Protein 5D9X (pdb70)

GO terms:
  GO:0045174 glutathione dehydrogenase (ascorbate) activity (F, IDA)
  GO:0033355 ascorbate glutathione cycle (P, IDA)
  GO:0098869 cellular oxidant detoxification (P, IDA)

Nearest PDB structures (foldseek):
  5d9x-assembly1_A  TM=1.005E+00  e=7.441E-36  Oryza sativa Japonica Group
  5d9v-assembly1_A  TM=1.004E+00  e=1.086E-34  Oryza sativa Japonica Group
  5evo-assembly1_A  TM=9.950E-01  e=2.474E-31  Cenchrus americanus
  5lol-assembly1_A  TM=9.392E-01  e=1.844E-24  Arabidopsis thaliana
  1k0n-assembly2_B  TM=9.463E-01  e=1.660E-15  Homo sapiens

CATH classification: 3.40.30.10 (+1 more: 1.20.1050.10)

B-factor: mean 29.43, std 12.81, range [10.84, 83.0]

Organism: Oryza sativa subsp. japonica (NCBI:txid39947)

Radius of gyration: 17.31 Å; Cα contacts (8 Å, |Δi|>4): 306; chains: 1; bounding box: 41×32×45 Å

Foldseek 3Di:
DKEKEAEAQAPGQVHAAQDLLQLLLLLLCVVLVPDYHYHYAHLVDGDVVVCVQVVVSDPTWIDPPPPHTHHDSVVSSVVVCVVRVPPPQDDDPVLLCQLVCLLVLLLCVLQDPPPPPCSVVVNLVSLVSNLVQCVVADLENNHDDHHSSLSSVLSSVVLSALSCCVRPVDHNDVVSPSVVVNNVVSCPDPSNVVNHHDSVSSNVVCVVVND

Structure (mmCIF, N/CA/C/O backbone):
data_5D9X
#
_entry.id   5D9X
#
_cell.length_a   46.890
_cell.length_b   47.600
_cell.length_c   51.790
_cell.angle_alpha   90.00
_cell.angle_beta   107.00
_cell.angle_gamma   90.00
#
_symmetry.space_group_name_H-M   'P 1 21 1'
#
l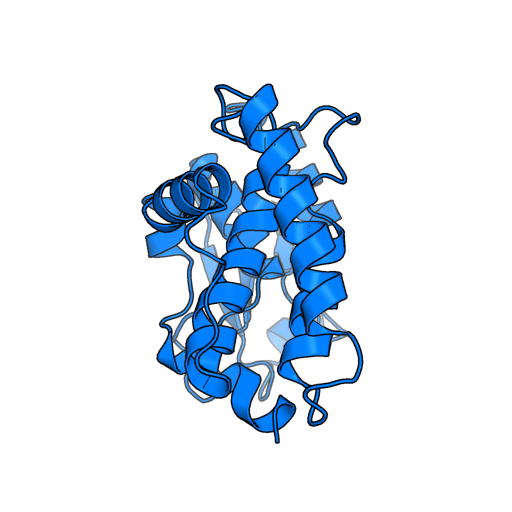oop_
_entity.id
_entity.type
_entity.pdbx_description
1 polymer 'Dehydroascorbate reductase'
2 non-polymer GLUTATHIONE
3 non-polymer 'CALCIUM ION'
4 water water
#
loop_
_atom_site.group_PDB
_atom_site.id
_atom_site.type_symbol
_atom_site.label_atom_id
_atom_site.label_alt_id
_atom_site.label_comp_id
_atom_site.label_asym_id
_atom_site.label_entity_id
_atom_site.label_seq_id
_atom_site.pdbx_PDB_ins_code
_atom_site.Cartn_x
_atom_site.Cartn_y
_atom_site.Cartn_z
_atom_site.occupancy
_atom_site.B_iso_or_equiv
_atom_site.auth_seq_id
_atom_site.auth_comp_id
_atom_site.auth_asym_id
_atom_site.auth_atom_id
_atom_site.pdbx_PDB_model_num
ATOM 1 N N . GLY A 1 19 ? 23.258 -0.970 -12.163 1.00 44.76 2 GLY A N 1
ATOM 2 C CA . GLY A 1 19 ? 22.111 -0.218 -11.671 1.00 47.73 2 GLY A CA 1
ATOM 3 C C . GLY A 1 19 ? 21.394 -0.901 -10.520 1.00 41.38 2 GLY A C 1
ATOM 4 O O . GLY A 1 19 ? 20.963 -2.053 -10.637 1.00 44.24 2 GLY A O 1
ATOM 5 N N . VAL A 1 20 ? 21.259 -0.188 -9.405 1.00 32.64 3 VAL A N 1
ATOM 6 C CA . VAL A 1 20 ? 20.678 -0.748 -8.188 1.00 28.44 3 VAL A CA 1
ATOM 7 C C . VAL A 1 20 ? 19.159 -0.771 -8.282 1.00 21.27 3 VAL A C 1
ATOM 8 O O . VAL A 1 20 ? 18.540 0.194 -8.708 1.00 22.24 3 VAL A O 1
ATOM 12 N N . GLU A 1 21 ? 18.556 -1.894 -7.894 1.00 21.49 4 GLU A N 1
ATOM 13 C CA . GLU A 1 21 ? 17.118 -2.077 -8.035 1.00 21.53 4 GLU A CA 1
ATOM 14 C C . GLU A 1 21 ? 16.602 -2.764 -6.790 1.00 22.68 4 GLU A C 1
ATOM 15 O O . GLU A 1 21 ? 17.290 -3.616 -6.243 1.00 21.83 4 GLU A O 1
ATOM 21 N N . VAL A 1 22 ? 15.397 -2.419 -6.362 1.00 18.51 5 VAL A N 1
ATOM 22 C CA . VAL A 1 22 ? 14.795 -3.105 -5.224 1.00 15.96 5 VAL A CA 1
ATOM 23 C C . VAL A 1 22 ? 13.327 -3.371 -5.540 1.00 17.50 5 VAL A C 1
ATOM 24 O O . VAL A 1 22 ? 12.617 -2.497 -6.056 1.00 20.60 5 VAL A O 1
ATOM 28 N N . CYS A 1 23 ? 12.885 -4.592 -5.257 1.00 14.57 6 CYS A N 1
ATOM 29 C CA . CYS A 1 23 ? 11.472 -4.916 -5.302 1.00 13.28 6 CYS A CA 1
ATOM 30 C C . CYS A 1 23 ? 10.879 -4.810 -3.906 1.00 15.69 6 CYS A C 1
ATOM 31 O O . CYS A 1 23 ? 11.442 -5.378 -2.958 1.00 15.57 6 CYS A O 1
ATOM 34 N N . VAL A 1 24 ? 9.732 -4.131 -3.798 1.00 12.88 7 VAL A N 1
ATOM 35 C CA . VAL A 1 24 ? 9.075 -3.951 -2.484 1.00 13.26 7 VAL A CA 1
ATOM 36 C C . VAL A 1 24 ? 7.579 -4.134 -2.627 1.00 13.66 7 VAL A C 1
ATOM 37 O O . VAL A 1 24 ? 7.037 -4.011 -3.726 1.00 14.83 7 VAL A O 1
ATOM 41 N N . LYS A 1 25 ? 6.900 -4.432 -1.523 1.00 14.29 8 LYS A N 1
ATOM 42 C CA . LYS A 1 25 ? 5.460 -4.659 -1.544 1.00 15.14 8 LYS A CA 1
ATOM 43 C C . LYS A 1 25 ? 4.687 -3.376 -1.829 1.00 14.66 8 LYS A C 1
ATOM 44 O O . LYS A 1 25 ? 4.993 -2.319 -1.253 1.00 16.19 8 LYS A O 1
ATOM 50 N N . ALA A 1 26 ? 3.682 -3.480 -2.703 1.00 12.51 9 ALA A N 1
ATOM 51 C CA . ALA A 1 26 ? 2.748 -2.375 -2.940 1.00 14.63 9 ALA A CA 1
ATOM 52 C C . ALA A 1 26 ? 1.642 -2.339 -1.875 1.00 15.01 9 ALA A C 1
ATOM 53 O O . ALA A 1 26 ? 1.371 -3.327 -1.194 1.00 15.75 9 ALA A O 1
ATOM 55 N N . ALA A 1 27 ? 0.975 -1.192 -1.755 1.00 14.35 10 ALA A N 1
ATOM 56 C CA . ALA A 1 27 ? -0.159 -1.065 -0.850 1.00 15.65 10 ALA A CA 1
ATOM 57 C C . ALA A 1 27 ? -1.261 -2.072 -1.215 1.00 20.56 10 ALA A C 1
ATOM 58 O O . ALA A 1 27 ? -1.501 -2.316 -2.391 1.00 16.50 10 ALA A O 1
ATOM 60 N N . VAL A 1 28 ? -1.903 -2.668 -0.214 1.00 17.42 11 VAL A N 1
ATOM 61 C CA . VAL A 1 28 ? -2.972 -3.635 -0.499 1.00 19.40 11 VAL A CA 1
ATOM 62 C C . VAL A 1 28 ? -4.049 -2.987 -1.382 1.00 22.42 11 VAL A C 1
ATOM 63 O O . VAL A 1 28 ? -4.534 -1.897 -1.092 1.00 23.77 11 VAL A O 1
ATOM 67 N N . GLY A 1 29 ? -4.390 -3.636 -2.493 1.00 21.42 12 GLY A N 1
ATOM 68 C CA . GLY A 1 29 ? -5.423 -3.093 -3.367 1.00 20.55 12 GLY A CA 1
ATOM 69 C C . GLY A 1 29 ? -4.993 -1.972 -4.305 1.00 23.43 12 GLY A C 1
ATOM 70 O O . GLY A 1 29 ? -5.807 -1.498 -5.104 1.00 23.49 12 GLY A O 1
ATOM 71 N N . HIS A 1 30 ? -3.725 -1.541 -4.211 1.00 20.50 13 HIS A N 1
ATOM 72 C CA . HIS A 1 30 ? -3.231 -0.402 -4.989 1.00 18.32 13 HIS A CA 1
ATOM 73 C C . HIS A 1 30 ? -1.821 -0.681 -5.506 1.00 18.33 13 HIS A C 1
ATOM 74 O O . HIS A 1 30 ? -0.823 -0.300 -4.902 1.00 21.30 13 HIS A O 1
ATOM 81 N N . PRO A 1 31 ? -1.746 -1.377 -6.639 1.00 20.52 14 PRO A N 1
ATOM 82 C CA . PRO A 1 31 ? -0.502 -1.966 -7.128 1.00 18.69 14 PRO A CA 1
ATOM 83 C C . PRO A 1 31 ? 0.545 -0.952 -7.508 1.00 17.83 14 PRO A C 1
ATOM 84 O O . PRO A 1 31 ? 1.713 -1.319 -7.563 1.00 23.93 14 PRO A O 1
ATOM 88 N N . ASP A 1 32 ? 0.166 0.291 -7.775 1.00 20.20 15 ASP A N 1
ATOM 89 C CA . ASP A 1 32 ? 1.194 1.262 -8.155 1.00 22.62 15 ASP A CA 1
ATOM 90 C C . ASP A 1 32 ? 1.481 2.268 -7.053 1.00 20.68 15 ASP A C 1
ATOM 91 O O . ASP A 1 32 ? 2.061 3.324 -7.296 1.00 23.18 15 ASP A O 1
ATOM 96 N N . THR A 1 33 ? 1.125 1.892 -5.830 1.00 18.64 16 THR A N 1
ATOM 97 C CA . THR A 1 33 ? 1.337 2.725 -4.652 1.00 16.82 16 THR A CA 1
ATOM 98 C C . THR A 1 33 ? 2.232 2.001 -3.636 1.00 19.63 16 THR A C 1
ATOM 99 O O . THR A 1 33 ? 2.113 0.796 -3.449 1.00 16.02 16 THR A O 1
ATOM 103 N N . LEU A 1 34 ? 3.136 2.729 -2.990 1.00 18.85 17 LEU A N 1
ATOM 104 C CA . LEU A 1 34 ? 4.055 2.109 -2.045 1.00 14.89 17 LEU A CA 1
ATOM 105 C C . LEU A 1 34 ? 3.329 1.458 -0.881 1.00 15.03 17 LEU A C 1
ATOM 106 O O . LEU A 1 34 ? 2.367 2.008 -0.346 1.00 18.15 17 LEU A O 1
ATOM 111 N N . GLY A 1 35 ? 3.784 0.262 -0.498 1.00 14.30 18 GLY A N 1
ATOM 112 C CA . GLY A 1 35 ? 3.182 -0.466 0.596 1.00 14.13 18 GLY A CA 1
ATOM 113 C C . GLY A 1 35 ? 3.856 -0.175 1.923 1.00 17.62 18 GLY A C 1
ATOM 114 O O . GLY A 1 35 ? 4.616 0.795 2.035 1.00 16.32 18 GLY A O 1
ATOM 115 N N . ASP A 1 36 ? 3.586 -1.023 2.911 1.00 17.13 19 ASP A N 1
ATOM 116 C CA . ASP A 1 36 ? 3.949 -0.682 4.291 1.00 17.83 19 ASP A CA 1
ATOM 117 C C . ASP A 1 36 ? 4.913 -1.651 4.991 1.00 16.93 19 ASP A C 1
ATOM 118 O O . ASP A 1 36 ? 4.990 -1.647 6.233 1.00 18.50 19 ASP A O 1
ATOM 123 N N . SER A 1 37 ? 5.658 -2.472 4.246 1.00 16.19 20 SER A N 1
ATOM 124 C CA . SER A 1 37 ? 6.590 -3.377 4.934 1.00 14.49 20 SER A CA 1
ATOM 125 C C . SER A 1 37 ? 7.696 -2.598 5.648 1.00 15.24 20 SER A C 1
ATOM 126 O O . SER A 1 37 ? 8.390 -1.810 5.029 1.00 15.48 20 SER A O 1
ATOM 129 N N . PRO A 1 38 ? 7.866 -2.813 6.960 1.00 14.48 21 PRO A N 1
ATOM 130 C CA . PRO A 1 38 ? 8.934 -2.075 7.635 1.00 16.36 21 PRO A CA 1
ATOM 131 C C . PRO A 1 38 ? 10.323 -2.565 7.206 1.00 14.14 21 PRO A C 1
ATOM 132 O O . PRO A 1 38 ? 11.327 -1.862 7.359 1.00 14.56 21 PRO A O 1
ATOM 136 N N . PHE A 1 39 ? 10.368 -3.784 6.678 1.00 18.08 22 PHE A N 1
ATOM 137 C CA . PHE A 1 39 ? 11.639 -4.388 6.275 1.00 15.71 22 PHE A CA 1
ATOM 138 C C . PHE A 1 39 ? 12.095 -3.780 4.942 1.00 16.73 22 PHE A C 1
ATOM 139 O O . PHE A 1 39 ? 13.259 -3.342 4.743 1.00 19.21 22 PHE A O 1
ATOM 147 N N . SER A 1 40 ? 11.144 -3.715 4.028 1.00 14.05 23 SER A N 1
ATOM 148 C CA . SER A 1 40 ? 11.409 -2.973 2.799 1.00 16.08 23 SER A CA 1
ATOM 149 C C . SER A 1 40 ? 11.704 -1.520 3.102 1.00 15.72 23 SER A C 1
ATOM 150 O O . SER A 1 40 ? 12.590 -0.944 2.478 1.00 13.90 23 SER A O 1
ATOM 153 N N . GLN A 1 41 ? 10.946 -0.908 4.020 1.00 13.45 24 GLN A N 1
ATOM 154 C CA . GLN A 1 41 ? 11.208 0.513 4.264 1.00 12.13 24 GLN A CA 1
ATOM 155 C C . GLN A 1 41 ? 12.623 0.687 4.809 1.00 16.34 24 GLN A C 1
ATOM 156 O O . GLN A 1 41 ? 13.281 1.668 4.481 1.00 15.23 24 GLN A O 1
ATOM 162 N N . ARG A 1 42 ? 13.090 -0.242 5.643 1.00 15.38 25 ARG A N 1
ATOM 163 C CA . ARG A 1 42 ? 14.482 -0.188 6.136 1.00 13.32 25 ARG A CA 1
ATOM 164 C C . ARG A 1 42 ? 15.492 -0.122 4.976 1.00 17.45 25 ARG A C 1
ATOM 165 O O . ARG A 1 42 ? 16.441 0.707 4.980 1.00 14.75 25 ARG A O 1
ATOM 173 N N . VAL A 1 43 ? 15.287 -0.995 3.991 1.00 14.13 26 VAL A N 1
ATOM 174 C CA . VAL A 1 43 ? 16.150 -0.969 2.795 1.00 13.38 26 VAL A CA 1
ATOM 175 C C . VAL A 1 43 ? 16.055 0.379 2.055 1.00 15.54 26 VAL A C 1
ATOM 176 O O . VAL A 1 43 ? 17.073 0.976 1.715 1.00 16.36 26 VAL A O 1
ATOM 180 N N . LEU A 1 44 ? 14.828 0.859 1.804 1.00 14.54 27 LEU A N 1
ATOM 181 C CA . LEU A 1 44 ? 14.657 2.118 1.060 1.00 13.67 27 LEU A CA 1
ATOM 182 C C . LEU A 1 44 ? 15.280 3.296 1.798 1.00 15.91 27 LEU A C 1
ATOM 183 O O . LEU A 1 44 ? 15.911 4.174 1.200 1.00 15.08 27 LEU A O 1
ATOM 188 N N . LEU A 1 45 ? 15.100 3.324 3.121 1.00 12.39 28 LEU A N 1
ATOM 189 C CA . LEU A 1 45 ? 15.713 4.366 3.934 1.00 13.51 28 LEU A CA 1
ATOM 190 C C . LEU A 1 45 ? 17.216 4.336 3.837 1.00 16.51 28 LEU A C 1
ATOM 191 O O . LEU A 1 45 ? 17.871 5.388 3.787 1.00 18.05 28 LEU A O 1
ATOM 196 N N . THR A 1 46 ? 17.768 3.126 3.819 1.00 15.80 29 THR A N 1
ATOM 197 C CA . THR A 1 46 ? 19.217 2.993 3.730 1.00 17.36 29 THR A CA 1
ATOM 198 C C . THR A 1 46 ? 19.736 3.588 2.424 1.00 16.99 29 THR A C 1
ATOM 199 O O . THR A 1 46 ? 20.722 4.342 2.421 1.00 19.63 29 THR A O 1
ATOM 203 N N . LEU A 1 47 ? 19.078 3.250 1.326 1.00 14.47 30 LEU A N 1
ATOM 204 C CA . LEU A 1 47 ? 19.486 3.804 0.019 1.00 15.28 30 LEU A CA 1
ATOM 205 C C . LEU A 1 47 ? 19.306 5.322 -0.034 1.00 21.19 30 LEU A C 1
ATOM 206 O O . LEU A 1 47 ? 20.197 6.068 -0.489 1.00 19.44 30 LEU A O 1
ATOM 211 N N . GLU A 1 48 ? 18.168 5.797 0.462 1.00 17.75 31 GLU A N 1
ATOM 212 C CA . GLU A 1 48 ? 17.919 7.233 0.485 1.00 19.19 31 GLU A CA 1
ATOM 213 C C . GLU A 1 48 ? 18.959 8.000 1.289 1.00 21.97 31 GLU A C 1
ATOM 214 O O . GLU A 1 48 ? 19.474 9.016 0.825 1.00 19.64 31 GLU A O 1
ATOM 220 N N . GLU A 1 49 ? 19.241 7.543 2.507 1.00 19.97 32 GLU A N 1
ATOM 221 C CA . GLU A 1 49 ? 20.208 8.223 3.370 1.00 21.23 32 GLU A CA 1
ATOM 222 C C . GLU A 1 49 ? 21.612 8.160 2.790 1.00 20.42 32 GLU A C 1
ATOM 223 O O . GLU A 1 49 ? 22.380 9.109 2.935 1.00 25.89 32 GLU A O 1
ATOM 229 N N . LYS A 1 50 ? 21.938 7.055 2.123 1.00 22.31 33 LYS A N 1
ATOM 230 C CA . LYS A 1 50 ? 23.250 6.982 1.475 1.00 25.83 33 LYS A CA 1
ATOM 231 C C . LYS A 1 50 ? 23.293 7.646 0.083 1.00 24.67 33 LYS A C 1
ATOM 232 O O . LYS A 1 50 ? 24.363 7.691 -0.536 1.00 27.00 33 LYS A O 1
ATOM 238 N N . LYS A 1 51 ? 22.157 8.173 -0.394 1.00 22.69 34 LYS A N 1
ATOM 239 C CA . LYS A 1 51 ? 22.102 8.942 -1.657 1.00 18.64 34 LYS A CA 1
ATOM 240 C C . LYS A 1 51 ? 22.428 8.059 -2.851 1.00 24.62 34 LYS A C 1
ATOM 241 O O . LYS A 1 51 ? 22.955 8.529 -3.866 1.00 26.11 34 LYS A O 1
ATOM 247 N N . VAL A 1 52 ? 22.110 6.782 -2.721 1.00 21.00 35 VAL A N 1
ATOM 248 C CA . VAL A 1 52 ? 22.339 5.811 -3.788 1.00 21.69 35 VAL A CA 1
ATOM 249 C C . VAL A 1 52 ? 21.158 5.824 -4.732 1.00 24.36 35 VAL A C 1
ATOM 250 O O . VAL A 1 52 ? 20.022 5.620 -4.301 1.00 23.96 35 VAL A O 1
ATOM 254 N N . PRO A 1 53 ? 21.409 6.108 -6.019 1.00 28.26 36 PRO A N 1
ATOM 255 C CA . PRO A 1 53 ? 20.289 6.064 -6.961 1.00 29.80 36 PRO A CA 1
ATOM 256 C C . PRO A 1 53 ? 19.762 4.645 -7.087 1.00 26.85 36 PRO A C 1
ATOM 257 O O . PRO A 1 53 ? 20.543 3.700 -7.107 1.00 26.72 36 PRO A O 1
ATOM 261 N N . TYR A 1 54 ? 18.451 4.495 -7.172 1.00 22.09 37 TYR A N 1
ATOM 262 C CA . TYR A 1 54 ? 17.900 3.159 -7.316 1.00 20.04 37 TYR A CA 1
ATOM 263 C C . TYR A 1 54 ? 16.587 3.188 -8.046 1.00 21.62 37 TYR A C 1
ATOM 264 O O . TYR A 1 54 ? 15.886 4.203 -8.058 1.00 25.47 37 TYR A O 1
ATOM 273 N N . GLU A 1 55 ? 16.277 2.064 -8.683 1.00 24.98 38 GLU A N 1
ATOM 274 C CA . GLU A 1 55 ? 14.979 1.849 -9.289 1.00 19.88 38 GLU A CA 1
ATOM 275 C C . GLU A 1 55 ? 14.142 0.993 -8.351 1.00 19.92 38 GLU A C 1
ATOM 276 O O . GLU A 1 55 ? 14.616 -0.037 -7.856 1.00 21.67 38 GLU A O 1
ATOM 282 N N . MET A 1 56 ? 12.911 1.427 -8.096 1.00 22.36 39 MET A N 1
ATOM 283 C CA . MET A 1 56 ? 12.012 0.674 -7.235 1.00 23.48 39 MET A CA 1
ATOM 284 C C . MET A 1 56 ? 10.934 0.009 -8.089 1.00 20.97 39 MET A C 1
ATOM 285 O O . MET A 1 56 ? 10.323 0.658 -8.925 1.00 23.27 39 MET A O 1
ATOM 290 N N . LYS A 1 57 ? 10.752 -1.295 -7.896 1.00 15.13 40 LYS A N 1
ATOM 291 C CA . LYS A 1 57 ? 9.691 -2.060 -8.527 1.00 13.87 40 LYS A CA 1
ATOM 292 C C . LYS A 1 57 ? 8.671 -2.427 -7.470 1.00 20.51 40 LYS A C 1
ATOM 293 O O . LYS A 1 57 ? 9.016 -3.090 -6.498 1.00 16.96 40 LYS A O 1
ATOM 299 N N . LEU A 1 58 ? 7.429 -2.003 -7.659 1.00 17.55 41 LEU A N 1
ATOM 300 C CA . LEU A 1 58 ? 6.366 -2.357 -6.727 1.00 15.11 41 LEU A CA 1
ATOM 301 C C . LEU A 1 58 ? 5.731 -3.676 -7.116 1.00 15.92 41 LEU A C 1
ATOM 302 O O . LEU A 1 58 ? 5.379 -3.892 -8.270 1.00 19.90 41 LEU A O 1
ATOM 307 N N . ILE A 1 59 ? 5.570 -4.549 -6.132 1.00 12.40 42 ILE A N 1
ATOM 308 C CA . ILE A 1 59 ? 5.033 -5.883 -6.347 1.00 13.70 42 ILE A CA 1
ATOM 309 C C . ILE A 1 59 ? 3.696 -5.992 -5.629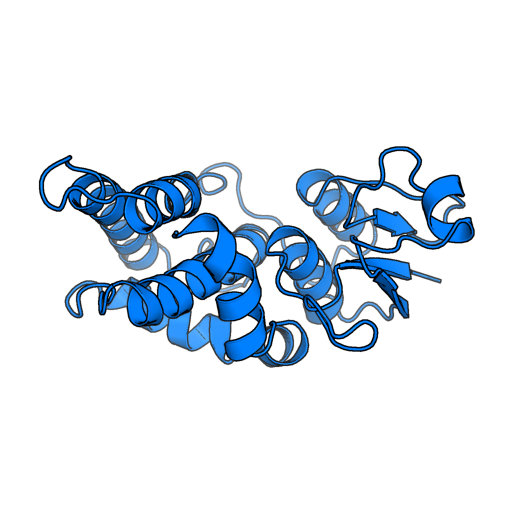 1.00 16.30 42 ILE A C 1
ATOM 310 O O . ILE A 1 59 ? 3.633 -5.757 -4.424 1.00 16.00 42 ILE A O 1
ATOM 315 N N . ASP A 1 60 ? 2.627 -6.331 -6.358 1.00 15.37 43 ASP A N 1
ATOM 316 C CA . ASP A 1 60 ? 1.370 -6.687 -5.732 1.00 17.33 43 ASP A CA 1
ATOM 317 C C . ASP A 1 60 ? 1.545 -8.098 -5.165 1.00 17.94 43 ASP A C 1
ATOM 318 O O . ASP A 1 60 ? 1.559 -9.057 -5.925 1.00 18.04 43 ASP A O 1
ATOM 323 N N . VAL A 1 61 ? 1.693 -8.228 -3.845 1.00 17.02 44 VAL A N 1
ATOM 324 C CA . VAL A 1 61 ? 2.018 -9.539 -3.316 1.00 18.90 44 VAL A CA 1
ATOM 325 C C . VAL A 1 61 ? 0.824 -10.478 -3.337 1.00 17.72 44 VAL A C 1
ATOM 326 O O . VAL A 1 61 ? 0.968 -11.666 -3.047 1.00 19.00 44 VAL A O 1
ATOM 330 N N . GLN A 1 62 ? -0.353 -9.970 -3.719 1.00 16.80 45 GLN A N 1
ATOM 331 C CA . GLN A 1 62 ? -1.485 -10.850 -3.977 1.00 18.40 45 GLN A CA 1
ATOM 332 C C . GLN A 1 62 ? -1.666 -11.177 -5.460 1.00 19.61 45 GLN A C 1
ATOM 333 O O . GLN A 1 62 ? -2.575 -11.898 -5.832 1.00 21.18 45 GLN A O 1
ATOM 339 N N . ASN A 1 63 ? -0.797 -10.627 -6.300 1.00 19.04 46 ASN A N 1
ATOM 340 C CA . ASN A 1 63 ? -0.809 -10.930 -7.726 1.00 20.28 46 ASN A CA 1
ATOM 341 C C . ASN A 1 63 ? 0.602 -10.766 -8.263 1.00 22.58 46 ASN A C 1
ATOM 342 O O . ASN A 1 63 ? 0.895 -9.838 -9.014 1.00 22.05 46 ASN A O 1
ATOM 347 N N . LYS A 1 64 ? 1.500 -11.652 -7.852 1.00 20.69 47 LYS A N 1
ATOM 348 C CA . LYS A 1 64 ? 2.906 -11.456 -8.208 1.00 18.60 47 LYS A CA 1
ATOM 349 C C . LYS A 1 64 ? 3.117 -11.737 -9.685 1.00 19.95 47 LYS A C 1
ATOM 350 O O . LYS A 1 64 ? 2.544 -12.677 -10.222 1.00 22.10 47 LYS A O 1
ATOM 356 N N . PRO A 1 65 ? 3.937 -10.903 -10.344 1.00 19.55 48 PRO A N 1
ATOM 357 C CA . PRO A 1 65 ? 4.190 -11.135 -11.780 1.00 21.81 48 PRO A CA 1
ATOM 358 C C . PRO A 1 65 ? 5.200 -12.262 -12.006 1.00 23.08 48 PRO A C 1
ATOM 359 O O . PRO A 1 65 ? 6.064 -12.460 -11.147 1.00 23.68 48 PRO A O 1
ATOM 363 N N . ASP A 1 66 ? 5.117 -13.004 -13.122 1.00 23.57 49 ASP A N 1
ATOM 364 C CA . ASP A 1 66 ? 6.009 -14.159 -13.230 1.00 24.37 49 ASP A CA 1
ATOM 365 C C . ASP A 1 66 ? 7.476 -13.764 -13.304 1.00 23.71 49 ASP A C 1
ATOM 366 O O . ASP A 1 66 ? 8.343 -14.519 -12.847 1.00 27.69 49 ASP A O 1
ATOM 371 N N . TRP A 1 67 ? 7.766 -12.570 -13.823 1.00 25.15 50 TRP A N 1
ATOM 372 C CA . TRP A 1 67 ? 9.159 -12.158 -13.937 1.00 25.28 50 TRP A CA 1
ATOM 373 C C . TRP A 1 67 ? 9.740 -12.060 -12.545 1.00 22.88 50 TRP A C 1
ATOM 374 O O . TRP A 1 67 ? 10.897 -12.393 -12.323 1.00 25.46 50 TRP A O 1
ATOM 385 N N . PHE A 1 68 ? 8.902 -11.623 -11.611 1.00 20.64 51 PHE A N 1
ATOM 386 C CA . PHE A 1 68 ? 9.316 -11.505 -10.220 1.00 20.95 51 PHE A CA 1
ATOM 387 C C . PHE A 1 68 ? 9.489 -12.870 -9.544 1.00 21.12 51 PHE A C 1
ATOM 388 O O . PHE A 1 68 ? 10.436 -13.078 -8.791 1.00 20.27 51 PHE A O 1
ATOM 396 N N . LEU A 1 69 ? 8.572 -13.796 -9.806 1.00 22.31 52 LEU A N 1
ATOM 397 C CA . LEU A 1 69 ? 8.674 -15.149 -9.256 1.00 20.61 52 LEU A CA 1
ATOM 398 C C . LEU A 1 69 ? 9.929 -15.847 -9.759 1.00 26.93 52 LEU A C 1
ATOM 399 O O . LEU A 1 69 ? 10.487 -16.707 -9.082 1.00 26.76 52 LEU A O 1
ATOM 404 N N . LYS A 1 70 ? 10.379 -15.479 -10.950 1.00 25.70 53 LYS A N 1
ATOM 405 C CA . LYS A 1 70 ? 11.581 -16.114 -11.467 1.00 25.55 53 LYS A CA 1
ATOM 406 C C . LYS A 1 70 ? 12.835 -15.701 -10.690 1.00 25.79 53 LYS A C 1
ATOM 407 O O . LYS A 1 70 ? 13.734 -16.520 -10.488 1.00 29.33 53 LYS A O 1
ATOM 413 N N . ILE A 1 71 ? 12.900 -14.452 -10.234 1.00 23.65 54 ILE A N 1
ATOM 414 C CA . ILE A 1 71 ? 14.080 -14.000 -9.504 1.00 25.11 54 ILE A CA 1
ATOM 415 C C . ILE A 1 71 ? 13.891 -14.099 -7.989 1.00 22.65 54 ILE A C 1
ATOM 416 O O . ILE A 1 71 ? 14.859 -13.996 -7.224 1.00 25.52 54 ILE A O 1
ATOM 421 N N . SER A 1 72 ? 12.643 -14.307 -7.562 1.00 21.72 55 SER A N 1
ATOM 422 C CA . SER A 1 72 ? 12.325 -14.470 -6.153 1.00 19.68 55 SER A CA 1
ATOM 423 C C . SER A 1 72 ? 11.336 -15.619 -5.983 1.00 20.25 55 SER A C 1
ATOM 424 O O . SER A 1 72 ? 10.136 -15.379 -5.772 1.00 20.52 55 SER A O 1
ATOM 427 N N . PRO A 1 73 ? 11.824 -16.861 -6.091 1.00 22.04 56 PRO A N 1
ATOM 428 C CA . PRO A 1 73 ? 10.955 -18.036 -6.248 1.00 21.19 56 PRO A CA 1
ATOM 429 C C . PRO A 1 73 ? 10.049 -18.311 -5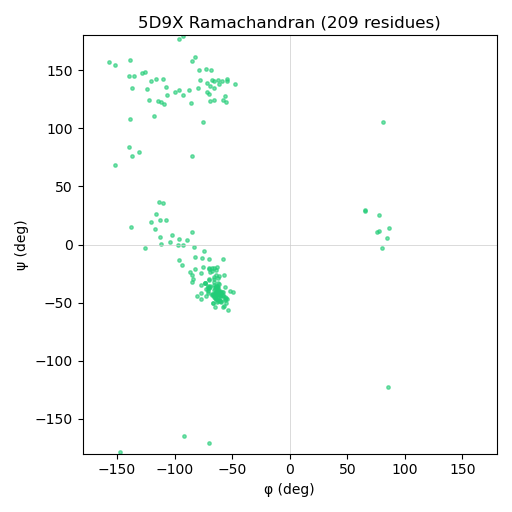.056 1.00 22.54 56 PRO A C 1
ATOM 430 O O . PRO A 1 73 ? 9.061 -19.034 -5.207 1.00 25.50 56 PRO A O 1
ATOM 434 N N . GLU A 1 74 ? 10.404 -17.802 -3.886 1.00 20.33 57 GLU A N 1
ATOM 435 C CA . GLU A 1 74 ? 9.572 -18.005 -2.717 1.00 24.96 57 GLU A CA 1
ATOM 436 C C . GLU A 1 74 ? 8.648 -16.819 -2.507 1.00 19.72 57 GLU A C 1
ATOM 437 O O . GLU A 1 74 ? 7.916 -16.753 -1.510 1.00 20.61 57 GLU A O 1
ATOM 443 N N . GLY A 1 75 ? 8.679 -15.874 -3.436 1.00 19.14 58 GLY A N 1
ATOM 444 C CA . GLY A 1 75 ? 7.819 -14.704 -3.330 1.00 18.57 58 GLY A CA 1
ATOM 445 C C . GLY A 1 75 ? 8.233 -13.644 -2.323 1.00 19.02 58 GLY A C 1
ATOM 446 O O . GLY A 1 75 ? 7.495 -12.698 -2.055 1.00 18.37 58 GLY A O 1
ATOM 447 N N . LYS A 1 76 ? 9.445 -13.786 -1.801 1.00 17.52 59 LYS A N 1
ATOM 448 C CA . LYS A 1 76 ? 9.972 -12.885 -0.794 1.00 17.50 59 LYS A CA 1
ATOM 449 C C . LYS A 1 76 ? 10.194 -11.471 -1.290 1.00 15.34 59 LYS A C 1
ATOM 450 O O . LYS A 1 76 ? 10.735 -11.264 -2.385 1.00 15.49 59 LYS A O 1
ATOM 456 N N . VAL A 1 77 ? 9.769 -10.508 -0.474 1.00 17.08 60 VAL A N 1
ATOM 457 C CA . VAL A 1 77 ? 10.142 -9.111 -0.622 1.00 16.00 60 VAL A CA 1
ATOM 458 C C . VAL A 1 77 ? 10.522 -8.533 0.733 1.00 19.58 60 VAL A C 1
ATOM 459 O O . VAL A 1 77 ? 9.929 -8.895 1.742 1.00 18.84 60 VAL A O 1
ATOM 463 N N . PRO A 1 78 ? 11.491 -7.618 0.772 1.00 18.43 61 PRO A N 1
ATOM 464 C CA . PRO A 1 78 ? 12.247 -6.997 -0.317 1.00 14.15 61 PRO A CA 1
ATOM 465 C C . PRO A 1 78 ? 13.255 -7.935 -0.946 1.00 15.65 61 PRO A C 1
ATOM 466 O O . PRO A 1 78 ? 13.732 -8.848 -0.285 1.00 17.71 61 PRO A O 1
ATOM 470 N N . VAL A 1 79 ? 13.541 -7.727 -2.228 1.00 15.70 62 VAL A N 1
ATOM 471 C CA . VAL A 1 79 ? 14.769 -8.315 -2.777 1.00 15.00 62 VAL A CA 1
ATOM 472 C C . VAL A 1 79 ? 15.539 -7.201 -3.471 1.00 18.42 62 VAL A C 1
ATOM 473 O O . VAL A 1 79 ? 14.959 -6.256 -4.023 1.00 15.82 62 VAL A O 1
ATOM 477 N N . PHE A 1 80 ? 16.862 -7.325 -3.425 1.00 15.79 63 PHE A N 1
ATOM 478 C CA . PHE A 1 80 ? 17.775 -6.244 -3.804 1.00 16.12 63 PHE A CA 1
ATOM 479 C C . PHE A 1 80 ? 18.732 -6.732 -4.886 1.00 18.40 63 PHE A C 1
ATOM 480 O O . PHE A 1 80 ? 19.284 -7.816 -4.782 1.00 19.62 63 PHE A O 1
ATOM 488 N N . ASN A 1 81 ? 18.903 -5.930 -5.926 1.00 19.74 64 ASN A N 1
ATOM 489 C CA . ASN A 1 81 ? 19.875 -6.226 -6.971 1.00 22.26 64 ASN A CA 1
ATOM 490 C C . ASN A 1 81 ? 20.900 -5.111 -6.972 1.00 21.13 64 ASN A C 1
ATOM 491 O O . ASN A 1 81 ? 20.578 -3.981 -7.330 1.00 21.66 64 ASN A O 1
ATOM 496 N N . GLY A 1 82 ? 22.118 -5.432 -6.543 1.00 21.39 65 GLY A N 1
ATOM 497 C CA . GLY A 1 82 ? 23.142 -4.412 -6.393 1.00 27.34 65 GLY A CA 1
ATOM 498 C C . GLY A 1 82 ? 23.896 -4.115 -7.667 1.00 33.39 65 GLY A C 1
ATOM 499 O O . GLY A 1 82 ? 24.917 -3.425 -7.633 1.00 35.66 65 GLY A O 1
ATOM 500 N N . GLY A 1 83 ? 23.404 -4.637 -8.788 1.00 23.93 66 GLY A N 1
ATOM 501 C CA . GLY A 1 83 ? 24.114 -4.521 -10.060 1.00 22.44 66 GLY A CA 1
ATOM 502 C C . GLY A 1 83 ? 25.149 -5.611 -10.311 1.00 30.03 66 GLY A C 1
ATOM 503 O O . GLY A 1 83 ? 25.991 -5.494 -11.200 1.00 33.67 66 GLY A O 1
ATOM 504 N N . ASP A 1 84 ? 25.089 -6.680 -9.527 1.00 28.87 67 ASP A N 1
ATOM 505 C CA . ASP A 1 84 ? 26.069 -7.748 -9.660 1.00 32.59 67 ASP A CA 1
ATOM 506 C C . ASP A 1 84 ? 25.438 -9.060 -10.107 1.00 30.66 67 ASP A C 1
ATOM 507 O O . ASP A 1 84 ? 25.966 -10.137 -9.824 1.00 31.76 67 ASP A O 1
ATOM 512 N N . GLY A 1 85 ? 24.307 -8.974 -10.802 1.00 28.40 68 GLY A N 1
ATOM 513 C CA . GLY A 1 85 ? 23.750 -10.152 -11.451 1.00 28.40 68 GLY A CA 1
ATOM 514 C C . GLY A 1 85 ? 23.014 -11.128 -10.545 1.00 27.96 68 GLY A C 1
ATOM 515 O O . GLY A 1 85 ? 22.933 -12.320 -10.860 1.00 28.72 68 GLY A O 1
ATOM 516 N N . LYS A 1 86 ? 22.488 -10.640 -9.422 1.00 26.70 69 LYS A N 1
ATOM 517 C CA . LYS A 1 86 ? 21.682 -11.479 -8.530 1.00 25.74 69 LYS A CA 1
ATOM 518 C C . LYS A 1 86 ? 20.736 -10.680 -7.646 1.00 22.41 69 LYS A C 1
ATOM 519 O O . LYS A 1 86 ? 20.966 -9.505 -7.383 1.00 25.32 69 LYS A O 1
ATOM 525 N N . TRP A 1 87 ? 19.676 -11.331 -7.168 1.00 20.48 70 TRP A N 1
ATOM 526 C CA . TRP A 1 87 ? 18.703 -10.699 -6.286 1.00 18.39 70 TRP A CA 1
ATOM 527 C C . TRP A 1 87 ? 18.793 -11.314 -4.900 1.00 22.96 70 TRP A C 1
ATOM 528 O O . TRP A 1 87 ? 18.620 -12.521 -4.773 1.00 23.89 70 TRP A O 1
ATOM 539 N N . ILE A 1 88 ? 19.036 -10.517 -3.861 1.00 20.10 71 ILE A N 1
ATOM 540 C CA . ILE A 1 88 ? 19.161 -11.128 -2.536 1.00 20.74 71 ILE A CA 1
ATOM 541 C C . ILE A 1 88 ? 18.052 -10.632 -1.623 1.00 19.31 71 ILE A C 1
ATOM 542 O O . ILE A 1 88 ? 17.631 -9.470 -1.711 1.00 18.84 71 ILE A O 1
ATOM 547 N N . PRO A 1 89 ? 17.532 -11.529 -0.783 1.00 16.70 72 PRO A N 1
ATOM 548 C CA . PRO A 1 89 ? 16.486 -11.229 0.201 1.00 17.85 72 PRO A CA 1
ATOM 549 C C . PRO A 1 89 ? 17.055 -10.854 1.564 1.00 17.75 72 PRO A C 1
ATOM 550 O O . PRO A 1 89 ? 18.287 -10.878 1.689 1.00 19.65 72 PRO A O 1
ATOM 554 N N . ASP A 1 90 ? 16.165 -10.555 2.526 1.00 19.05 73 ASP A N 1
ATOM 555 C CA . ASP A 1 90 ? 16.459 -10.369 3.965 1.00 15.27 73 ASP A CA 1
ATOM 556 C C . ASP A 1 90 ? 17.007 -8.985 4.230 1.00 20.63 73 ASP A C 1
ATOM 557 O O . ASP A 1 90 ? 18.149 -8.707 3.888 1.00 20.27 73 ASP A O 1
ATOM 562 N N . SER A 1 91 ? 16.204 -8.101 4.817 1.00 17.95 74 SER A N 1
ATOM 563 C CA . SER A 1 91 ? 16.676 -6.723 4.975 1.00 16.56 74 SER A CA 1
ATOM 564 C C . SER A 1 91 ? 17.945 -6.598 5.840 1.00 18.30 74 SER A C 1
ATOM 565 O O . SER A 1 91 ? 18.709 -5.644 5.663 1.00 20.00 74 SER A O 1
ATOM 568 N N . ASP A 1 92 ? 18.173 -7.524 6.774 1.00 19.46 75 ASP A N 1
ATOM 569 C CA . ASP A 1 92 ? 19.418 -7.528 7.553 1.00 22.28 75 ASP A CA 1
ATOM 570 C C . ASP A 1 92 ? 20.622 -7.613 6.602 1.00 27.89 75 ASP A C 1
ATOM 571 O O . ASP A 1 92 ? 21.594 -6.814 6.644 1.00 31.31 75 ASP A O 1
ATOM 576 N N . VAL A 1 93 ? 20.544 -8.628 5.754 1.00 21.63 76 VAL A N 1
ATOM 577 C CA . VAL A 1 93 ? 21.607 -8.915 4.806 1.00 19.34 76 VAL A CA 1
ATOM 578 C C . VAL A 1 93 ? 21.739 -7.774 3.814 1.00 17.17 76 VAL A C 1
ATOM 579 O O . VAL A 1 93 ? 22.854 -7.291 3.534 1.00 21.62 76 VAL A O 1
ATOM 583 N N . ILE A 1 94 ? 20.608 -7.327 3.290 1.00 16.42 77 ILE A N 1
ATOM 584 C CA . ILE A 1 94 ? 20.634 -6.289 2.251 1.00 15.48 77 ILE A CA 1
ATOM 585 C C . ILE A 1 94 ? 21.286 -5.023 2.776 1.00 18.10 77 ILE A C 1
ATOM 586 O O . ILE A 1 94 ? 22.115 -4.420 2.089 1.00 18.45 77 ILE A O 1
ATOM 591 N N . THR A 1 95 ? 20.931 -4.621 4.000 1.00 17.32 78 THR A N 1
ATOM 592 C CA . THR A 1 95 ? 21.502 -3.374 4.498 1.00 18.59 78 THR A CA 1
ATOM 593 C C . THR A 1 95 ? 22.975 -3.543 4.793 1.00 22.45 78 THR A C 1
ATOM 594 O O . THR A 1 95 ? 23.726 -2.578 4.671 1.00 22.29 78 THR A O 1
ATOM 598 N N . GLN A 1 96 ? 23.414 -4.754 5.166 1.00 19.94 79 GLN A N 1
ATOM 599 C CA . GLN A 1 96 ? 24.864 -4.978 5.260 1.00 25.04 79 GLN A CA 1
ATOM 600 C C . GLN A 1 96 ? 25.598 -4.848 3.902 1.00 25.64 79 GLN A C 1
ATOM 601 O O . GLN A 1 96 ? 26.688 -4.245 3.820 1.00 25.43 79 GLN A O 1
ATOM 607 N N . VAL A 1 97 ? 25.007 -5.417 2.846 1.00 20.51 80 VAL A N 1
ATOM 608 C CA . VAL A 1 97 ? 25.589 -5.338 1.490 1.00 19.77 80 VAL A CA 1
ATOM 609 C C . VAL A 1 97 ? 25.698 -3.875 1.042 1.00 23.07 80 VAL A C 1
ATOM 610 O O . VAL A 1 97 ? 26.720 -3.440 0.472 1.00 25.26 80 VAL A O 1
ATOM 614 N N . ILE A 1 98 ? 24.644 -3.114 1.310 1.00 20.92 81 ILE A N 1
ATOM 615 C CA . ILE A 1 98 ? 24.677 -1.694 0.958 1.00 20.08 81 ILE A CA 1
ATOM 616 C C . ILE A 1 98 ? 25.751 -0.970 1.766 1.00 22.16 81 ILE A C 1
ATOM 617 O O . ILE A 1 98 ? 26.488 -0.136 1.233 1.00 22.33 81 ILE A O 1
ATOM 622 N N . GL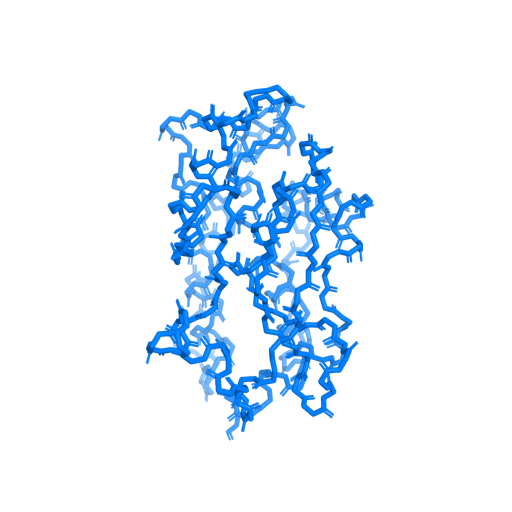U A 1 99 ? 25.858 -1.293 3.051 1.00 22.79 82 GLU A N 1
ATOM 623 C CA . GLU A 1 99 ? 26.893 -0.676 3.882 1.00 23.94 82 GLU A CA 1
ATOM 624 C C . GLU A 1 99 ? 28.291 -0.920 3.325 1.00 28.57 82 GLU A C 1
ATOM 625 O O . GLU A 1 99 ? 29.138 -0.020 3.341 1.00 27.14 82 GLU A O 1
ATOM 631 N N . GLU A 1 100 ? 28.533 -2.140 2.836 1.00 23.40 83 GLU A N 1
ATOM 632 C CA . GLU A 1 100 ? 29.858 -2.507 2.363 1.00 25.82 83 GLU A CA 1
ATOM 633 C C . GLU A 1 100 ? 30.162 -1.845 1.020 1.00 25.68 83 GLU A C 1
ATOM 634 O O . GLU A 1 100 ? 31.308 -1.473 0.744 1.00 27.52 83 GLU A O 1
ATOM 640 N N . LYS A 1 101 ? 29.120 -1.669 0.209 1.00 26.90 84 LYS A N 1
ATOM 641 C CA . LYS A 1 101 ? 29.304 -1.151 -1.142 1.00 27.35 84 LYS A CA 1
ATOM 642 C C . LYS A 1 101 ? 29.367 0.370 -1.181 1.00 29.91 84 LYS A C 1
ATOM 643 O O . LYS A 1 101 ? 30.032 0.958 -2.044 1.00 32.07 84 LYS A O 1
ATOM 649 N N . TYR A 1 102 ? 28.680 0.992 -0.235 1.00 24.35 85 TYR A N 1
ATOM 650 C CA . TYR A 1 102 ? 28.597 2.454 -0.136 1.00 25.31 85 TYR A CA 1
ATOM 651 C C . TYR A 1 102 ? 28.892 2.882 1.296 1.00 24.23 85 TYR A C 1
ATOM 652 O O . TYR A 1 102 ? 27.975 3.162 2.077 1.00 23.02 85 TYR A O 1
ATOM 661 N N . PRO A 1 103 ? 30.183 2.929 1.645 1.00 28.29 86 PRO A N 1
ATOM 662 C CA . PRO A 1 103 ? 30.611 3.133 3.034 1.00 31.43 86 PRO A CA 1
ATOM 663 C C . PRO A 1 103 ? 30.301 4.511 3.632 1.00 27.26 86 PRO A C 1
ATOM 664 O O . PRO A 1 103 ? 30.261 4.622 4.853 1.00 30.70 86 PRO A O 1
ATOM 668 N N . THR A 1 104 ? 30.125 5.535 2.805 1.00 29.41 87 THR A N 1
ATOM 669 C CA . THR A 1 104 ? 29.954 6.897 3.310 1.00 27.55 87 THR A CA 1
ATOM 670 C C . THR A 1 104 ? 28.632 7.507 2.832 1.00 36.60 87 THR A C 1
ATOM 671 O O . THR A 1 104 ? 28.390 7.567 1.637 1.00 25.14 87 THR A O 1
ATOM 675 N N . PRO A 1 105 ? 27.774 7.973 3.761 1.00 24.84 88 PRO A N 1
ATOM 676 C CA . PRO A 1 105 ? 27.907 8.027 5.224 1.00 26.72 88 PRO A CA 1
ATOM 677 C C . PRO A 1 105 ? 27.905 6.664 5.854 1.00 26.13 88 PRO A C 1
ATOM 678 O O . PRO A 1 105 ? 27.145 5.812 5.395 1.00 27.00 88 PRO A O 1
ATOM 682 N N . SER A 1 106 ? 28.721 6.462 6.877 1.00 28.16 89 SER A N 1
ATOM 683 C CA . SER A 1 106 ? 28.694 5.199 7.590 1.00 29.09 89 SER A CA 1
ATOM 684 C C . SER A 1 106 ? 27.410 5.057 8.399 1.00 28.80 89 SER A C 1
ATOM 685 O O . SER A 1 106 ? 27.062 5.942 9.171 1.00 33.04 89 SER A O 1
ATOM 688 N N . LEU A 1 107 ? 26.731 3.925 8.237 1.00 26.41 90 LEU A N 1
ATOM 689 C CA . LEU A 1 107 ? 25.558 3.626 9.049 1.00 27.99 90 LEU A CA 1
ATOM 690 C C . LEU A 1 107 ? 25.835 2.450 9.986 1.00 25.5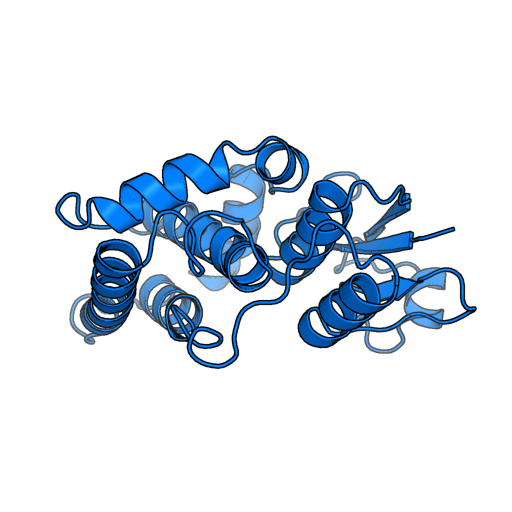1 90 LEU A C 1
ATOM 691 O O . LEU A 1 107 ? 24.919 1.787 10.448 1.00 27.26 90 LEU A O 1
ATOM 696 N N . VAL A 1 108 ? 27.105 2.178 10.258 1.00 24.98 91 VAL A N 1
ATOM 697 C CA . VAL A 1 108 ? 27.413 1.077 11.153 1.00 33.27 91 VAL A CA 1
ATOM 698 C C . VAL A 1 108 ? 26.976 1.420 12.573 1.00 26.48 91 VAL A C 1
ATOM 699 O O . VAL A 1 108 ? 27.381 2.440 13.145 1.00 35.70 91 VAL A O 1
ATOM 703 N N . THR A 1 109 ? 26.138 0.564 13.140 1.00 30.52 92 THR A N 1
ATOM 704 C CA . THR A 1 109 ? 25.799 0.669 14.554 1.00 26.63 92 THR A CA 1
ATOM 705 C C . THR A 1 109 ? 26.744 -0.209 15.367 1.00 33.54 92 THR A C 1
ATOM 706 O O . THR A 1 109 ? 26.913 -1.382 15.049 1.00 34.27 92 THR A O 1
ATOM 710 N N . PRO A 1 110 ? 27.365 0.356 16.411 1.00 36.80 93 PRO A N 1
ATOM 711 C CA . PRO A 1 110 ? 28.219 -0.445 17.299 1.00 35.53 93 PRO A CA 1
ATOM 712 C C . PRO A 1 110 ? 27.481 -1.663 17.855 1.00 39.01 93 PRO A C 1
ATOM 713 O O . PRO A 1 110 ? 26.313 -1.552 18.202 1.00 34.02 93 PRO A O 1
ATOM 717 N N . PRO A 1 111 ? 28.163 -2.818 17.950 1.00 44.55 94 PRO A N 1
ATOM 718 C CA . PRO A 1 111 ? 27.488 -4.053 18.362 1.00 40.55 94 PRO A CA 1
ATOM 719 C C . PRO A 1 111 ? 26.802 -3.931 19.721 1.00 39.69 94 PRO A C 1
ATOM 720 O O . PRO A 1 111 ? 25.815 -4.623 19.954 1.00 45.37 94 PRO A O 1
ATOM 724 N N . GLU A 1 112 ? 27.292 -3.044 20.584 1.00 40.88 95 GLU A N 1
ATOM 725 C CA . GLU A 1 112 ? 26.731 -2.901 21.925 1.00 47.62 95 GLU A CA 1
ATOM 726 C C . GLU A 1 112 ? 25.310 -2.343 21.918 1.00 48.73 95 GLU A C 1
ATOM 727 O O . GLU A 1 112 ? 24.573 -2.514 22.889 1.00 45.62 95 GLU A O 1
ATOM 733 N N . TYR A 1 113 ? 24.925 -1.687 20.827 1.00 46.26 96 TYR A N 1
ATOM 734 C CA . TYR A 1 113 ? 23.595 -1.086 20.727 1.00 48.75 96 TYR A CA 1
ATOM 735 C C . TYR A 1 113 ? 22.712 -1.756 19.688 1.00 48.89 96 TYR A C 1
ATOM 736 O O . TYR A 1 113 ? 21.608 -1.283 19.405 1.00 46.51 96 TYR A O 1
ATOM 745 N N . ALA A 1 114 ? 23.191 -2.847 19.109 1.00 47.93 97 ALA A N 1
ATOM 746 C CA . ALA A 1 114 ? 22.497 -3.443 17.976 1.00 49.88 97 ALA A CA 1
ATOM 747 C C . ALA A 1 114 ? 21.105 -3.957 18.351 1.00 49.17 97 ALA A C 1
ATOM 748 O O . ALA A 1 114 ? 20.214 -4.023 17.505 1.00 46.41 97 ALA A O 1
ATOM 750 N N . SER A 1 115 ? 20.913 -4.307 19.617 1.00 51.14 98 SER A N 1
ATOM 751 C CA . SER A 1 115 ? 19.642 -4.885 20.039 1.00 50.02 98 SER A CA 1
ATOM 752 C C . SER A 1 115 ? 18.760 -3.869 20.764 1.00 43.64 98 SER A C 1
ATOM 753 O O . SER A 1 115 ? 17.725 -4.230 21.323 1.00 34.97 98 SER A O 1
ATOM 756 N N . VAL A 1 116 ? 19.173 -2.605 20.767 1.00 39.82 99 VAL A N 1
ATOM 757 C CA . VAL A 1 116 ? 18.340 -1.546 21.335 1.00 35.49 99 VAL A CA 1
ATOM 758 C C . VAL A 1 116 ? 16.994 -1.535 20.601 1.00 27.80 99 VAL A C 1
ATOM 759 O O . VAL A 1 116 ? 16.949 -1.462 19.366 1.00 29.38 99 VAL A O 1
ATOM 763 N N . GLY A 1 117 ? 15.907 -1.659 21.356 1.00 27.28 100 GLY A N 1
ATOM 764 C CA . GLY A 1 117 ? 14.567 -1.636 20.787 1.00 27.74 100 GLY A CA 1
ATOM 765 C C . GLY A 1 117 ? 14.119 -2.915 20.095 1.00 32.30 100 GLY A C 1
ATOM 766 O O . GLY A 1 117 ? 13.095 -2.928 19.408 1.00 28.89 100 GLY A O 1
ATOM 767 N N . SER A 1 118 ? 14.869 -3.994 20.283 1.00 34.10 101 SER A N 1
ATOM 768 C CA . SER A 1 118 ? 14.702 -5.187 19.452 1.00 32.15 101 SER A CA 1
ATOM 769 C C . SER A 1 118 ? 13.401 -5.956 19.704 1.00 35.49 101 SER A C 1
ATOM 770 O O . SER A 1 118 ? 12.966 -6.737 18.850 1.00 30.47 101 SER A O 1
ATOM 773 N N . LYS A 1 119 ? 12.784 -5.747 20.866 1.00 28.61 102 LYS A N 1
ATOM 774 C CA . LYS A 1 119 ? 11.543 -6.446 21.185 1.00 23.95 102 LYS A CA 1
ATOM 775 C C . LYS A 1 119 ? 10.300 -5.574 21.061 1.00 26.27 102 LYS A C 1
ATOM 776 O O . LYS A 1 119 ? 9.191 -6.016 21.378 1.00 31.70 102 LYS A O 1
ATOM 782 N N . ILE A 1 120 ? 10.477 -4.330 20.641 1.00 24.64 103 ILE A N 1
ATOM 783 C CA . ILE A 1 120 ? 9.342 -3.427 20.562 1.00 24.44 103 ILE A CA 1
ATOM 784 C C . ILE A 1 120 ? 8.291 -3.889 19.541 1.00 24.38 103 ILE A C 1
ATOM 785 O O . ILE A 1 120 ? 7.103 -3.913 19.857 1.00 25.52 103 ILE A O 1
ATOM 790 N N . PHE A 1 121 ? 8.717 -4.272 18.339 1.00 23.15 104 PHE A N 1
ATOM 791 C CA . PHE A 1 121 ? 7.765 -4.637 17.294 1.00 22.72 104 PHE A CA 1
ATOM 792 C C . PHE A 1 121 ? 6.936 -5.872 17.663 1.00 24.98 104 PHE A C 1
ATOM 793 O O . PHE A 1 121 ? 5.718 -5.850 17.517 1.00 30.05 104 PHE A O 1
ATOM 801 N N . SER A 1 122 ? 7.579 -6.930 18.158 1.00 27.46 105 SER A N 1
ATOM 802 C CA . SER A 1 122 ? 6.857 -8.160 18.476 1.00 25.03 105 SER A CA 1
ATOM 803 C C . SER A 1 122 ? 5.860 -7.907 19.605 1.00 27.93 105 SER A C 1
ATOM 804 O O . SER A 1 122 ? 4.708 -8.407 19.591 1.00 32.19 105 SER A O 1
ATOM 807 N N . CYS A 1 123 ? 6.283 -7.090 20.565 1.00 25.81 106 CYS A N 1
ATOM 808 C CA . CYS A 1 123 ? 5.401 -6.735 21.675 1.00 25.81 106 CYS A CA 1
ATOM 809 C C . CYS A 1 123 ? 4.227 -5.908 21.149 1.00 24.15 106 CYS A C 1
ATOM 810 O O . CYS A 1 123 ? 3.081 -6.099 21.564 1.00 30.58 106 CYS A O 1
ATOM 813 N N . PHE A 1 124 ? 4.512 -5.012 20.202 1.00 26.53 107 PHE A N 1
ATOM 814 C CA . PHE A 1 124 ? 3.458 -4.192 19.635 1.00 23.93 107 PHE A CA 1
ATOM 815 C C . PHE A 1 124 ? 2.439 -5.078 18.939 1.00 27.43 107 PHE A C 1
ATOM 816 O O . PHE A 1 124 ? 1.247 -4.853 19.068 1.00 28.58 107 PHE A O 1
ATOM 824 N N . THR A 1 125 ? 2.898 -6.077 18.187 1.00 26.63 108 THR A N 1
ATOM 825 C CA . THR A 1 125 ? 1.970 -6.848 17.374 1.00 27.37 108 THR A CA 1
ATOM 826 C C . THR A 1 125 ? 1.097 -7.692 18.300 1.00 28.00 108 THR A C 1
ATOM 827 O O . THR A 1 125 ? -0.109 -7.821 18.072 1.00 33.46 108 THR A O 1
ATOM 831 N N . THR A 1 126 ? 1.697 -8.213 19.371 1.00 30.53 109 THR A N 1
ATOM 832 C CA . THR A 1 126 ? 0.944 -9.004 20.341 1.00 32.44 109 THR A CA 1
ATOM 833 C C . THR A 1 126 ? -0.124 -8.151 21.029 1.00 33.91 109 THR A C 1
ATOM 834 O O . THR A 1 126 ? -1.270 -8.582 21.176 1.00 40.72 109 THR A O 1
ATOM 838 N N . PHE A 1 127 ? 0.234 -6.927 21.416 1.00 32.33 110 PHE A N 1
ATOM 839 C CA . PHE A 1 127 ? -0.733 -6.028 22.047 1.00 30.92 110 PHE A CA 1
ATOM 840 C C . PHE A 1 127 ? -1.837 -5.632 21.054 1.00 29.84 110 PHE A C 1
ATOM 841 O O . PHE A 1 127 ? -3.013 -5.645 21.398 1.00 33.15 110 PHE A O 1
ATOM 849 N N . LEU A 1 128 ? -1.461 -5.300 19.822 1.00 33.73 111 LEU A N 1
ATOM 850 C CA . LEU A 1 128 ? -2.435 -4.954 18.784 1.00 27.84 111 LEU A CA 1
ATOM 851 C C . LEU A 1 128 ? -3.473 -6.055 18.587 1.00 33.79 111 LEU A C 1
ATOM 852 O O . LEU A 1 128 ? -4.670 -5.776 18.523 1.00 36.70 111 LEU A O 1
ATOM 857 N N . LYS A 1 129 ? -3.008 -7.298 18.503 1.00 36.01 112 LYS A N 1
ATOM 858 C CA . LYS A 1 129 ? -3.891 -8.425 18.199 1.00 35.08 112 LYS A CA 1
ATOM 859 C C . LYS A 1 129 ? -4.638 -8.951 19.429 1.00 43.08 112 LYS A C 1
ATOM 860 O O . LYS A 1 129 ? -5.561 -9.766 19.309 1.00 42.69 112 LYS A O 1
ATOM 866 N N . SER A 1 130 ? -4.247 -8.488 20.611 1.00 40.89 113 SER A N 1
ATOM 867 C CA . SER A 1 130 ? -4.871 -8.966 21.843 1.00 44.04 113 SER A CA 1
ATOM 868 C C . SER A 1 130 ? -6.289 -8.436 22.008 1.00 51.48 113 SER A C 1
ATOM 869 O O . SER A 1 130 ? -6.535 -7.236 21.868 1.00 51.96 113 SER A O 1
ATOM 872 N N . LYS A 1 131 ? -7.220 -9.336 22.312 1.00 57.76 114 LYS A N 1
ATOM 873 C CA . LYS A 1 131 ? -8.576 -8.929 22.659 1.00 64.84 114 LYS A CA 1
ATOM 874 C C . LYS A 1 131 ? -8.884 -9.263 24.113 1.00 63.72 114 LYS A C 1
ATOM 875 O O . LYS A 1 131 ? -10.000 -9.652 24.456 1.00 71.09 114 LYS A O 1
ATOM 881 N N . ASP A 1 132 ? -7.872 -9.108 24.960 1.00 53.97 115 ASP A N 1
ATOM 882 C CA . ASP A 1 132 ? -8.043 -9.143 26.405 1.00 54.24 115 ASP A CA 1
ATOM 883 C C . ASP A 1 132 ? -7.193 -8.044 27.025 1.00 50.32 115 ASP A C 1
ATOM 884 O O . ASP A 1 132 ? -5.971 -8.160 27.080 1.00 48.94 115 ASP A O 1
ATOM 889 N N . PRO A 1 133 ? -7.848 -6.981 27.514 1.00 50.92 116 PRO A N 1
ATOM 890 C CA . PRO A 1 133 ? -7.211 -5.795 28.101 1.00 53.82 116 PRO A CA 1
ATOM 891 C C . PRO A 1 133 ? -6.307 -6.092 29.293 1.00 53.91 116 PRO A C 1
ATOM 892 O O . PRO A 1 133 ? -5.559 -5.209 29.720 1.00 48.05 116 PRO A O 1
ATOM 896 N N . ASN A 1 134 ? -6.389 -7.309 29.826 1.00 57.51 117 ASN A N 1
ATOM 897 C CA . ASN A 1 134 ? -5.708 -7.650 31.070 1.00 51.72 117 ASN A CA 1
ATOM 898 C C . ASN A 1 134 ? -4.631 -8.728 30.945 1.00 49.80 117 ASN A C 1
ATOM 899 O O . ASN A 1 134 ? -4.171 -9.265 31.958 1.00 50.19 117 ASN A O 1
ATOM 904 N N . ASP A 1 135 ? -4.219 -9.045 29.720 1.00 44.93 118 ASP A N 1
ATOM 905 C CA . ASP A 1 135 ? -3.343 -10.197 29.518 1.00 43.77 118 ASP A CA 1
ATOM 906 C C . ASP A 1 135 ? -1.854 -9.849 29.623 1.00 47.95 118 ASP A C 1
ATOM 907 O O . ASP A 1 135 ? -0.998 -10.707 29.426 1.00 47.50 118 ASP A O 1
ATOM 912 N N . GLY A 1 136 ? -1.550 -8.595 29.948 1.00 50.51 119 GLY A N 1
ATOM 913 C CA . GLY A 1 136 ? -0.173 -8.190 30.178 1.00 46.53 119 GLY A CA 1
ATOM 914 C C . GLY A 1 136 ? 0.603 -7.816 28.928 1.00 42.76 119 GLY A C 1
ATOM 915 O O . GLY A 1 136 ? 1.808 -7.578 28.988 1.00 38.33 119 GLY A O 1
ATOM 916 N N . SER A 1 137 ? -0.075 -7.776 27.788 1.00 37.11 120 SER A N 1
ATOM 917 C CA . SER A 1 137 ? 0.603 -7.435 26.532 1.00 34.81 120 SER A CA 1
ATOM 918 C C . SER A 1 137 ? 0.991 -5.953 26.502 1.00 37.01 120 SER A C 1
ATOM 919 O O . SER A 1 137 ? 2.085 -5.567 26.011 1.00 32.27 120 SER A O 1
ATOM 922 N N . GLU A 1 138 ? 0.101 -5.125 27.044 1.00 36.26 121 GLU A N 1
ATOM 923 C CA . GLU A 1 138 ? 0.377 -3.703 27.144 1.00 34.64 121 GLU A CA 1
ATOM 924 C C . GLU A 1 138 ? 1.609 -3.487 28.007 1.00 35.79 121 GLU A C 1
ATOM 925 O O . GLU A 1 138 ? 2.520 -2.749 27.633 1.00 34.46 121 GLU A O 1
ATOM 931 N N . LYS A 1 139 ? 1.641 -4.145 29.163 1.00 37.91 122 LYS A N 1
ATOM 932 C CA . LYS A 1 139 ? 2.740 -3.948 30.096 1.00 39.31 122 LYS A CA 1
ATOM 933 C C . LYS A 1 139 ? 4.089 -4.342 29.493 1.00 37.73 122 LYS A C 1
ATOM 934 O O . LYS A 1 139 ? 5.088 -3.645 29.682 1.00 37.80 122 LYS A O 1
ATOM 940 N N . ALA A 1 140 ? 4.107 -5.446 28.751 1.00 37.61 123 ALA A N 1
ATOM 941 C CA . ALA A 1 140 ? 5.316 -5.902 28.079 1.00 35.00 123 ALA A CA 1
ATOM 942 C C . ALA A 1 140 ? 5.815 -4.836 27.096 1.00 32.96 123 ALA A C 1
ATOM 943 O O . ALA A 1 140 ? 7.020 -4.463 27.088 1.00 33.66 123 ALA A O 1
ATOM 945 N N . LEU A 1 141 ? 4.881 -4.332 26.285 1.00 31.99 124 LEU A N 1
ATOM 946 C CA . LEU A 1 141 ? 5.261 -3.287 25.333 1.00 36.42 124 LEU A CA 1
ATOM 947 C C . LEU A 1 141 ? 5.847 -2.072 26.060 1.00 30.72 124 LEU A C 1
ATOM 948 O O . LEU A 1 141 ? 6.881 -1.515 25.653 1.00 31.33 124 LEU A O 1
ATOM 953 N N . LEU A 1 142 ? 5.199 -1.663 27.145 1.00 32.77 125 LEU A N 1
ATOM 954 C CA . LEU A 1 142 ? 5.674 -0.509 27.893 1.00 35.11 125 LEU A CA 1
ATOM 955 C C . LEU A 1 142 ? 7.073 -0.750 28.456 1.00 40.07 125 LEU A C 1
ATOM 956 O O . LEU A 1 142 ? 7.903 0.153 28.469 1.00 35.19 125 LEU A O 1
ATOM 961 N N . THR A 1 143 ? 7.346 -1.970 28.910 1.00 40.88 126 THR A N 1
ATOM 962 C CA . THR A 1 143 ? 8.670 -2.271 29.441 1.00 37.06 126 THR A CA 1
ATOM 963 C C . THR A 1 143 ? 9.733 -2.035 28.365 1.00 35.06 126 THR A C 1
ATOM 964 O O . THR A 1 143 ? 10.812 -1.444 28.644 1.00 35.83 126 THR A O 1
ATOM 968 N N . GLU A 1 144 ? 9.419 -2.460 27.135 1.00 32.68 127 GLU A N 1
ATOM 969 C CA . GLU A 1 144 ? 10.394 -2.275 26.051 1.00 30.86 127 GLU A CA 1
ATOM 970 C C . GLU A 1 144 ? 10.547 -0.793 25.638 1.00 32.15 127 GLU A C 1
ATOM 971 O O . GLU A 1 144 ? 11.671 -0.303 25.408 1.00 31.31 127 GLU A O 1
ATOM 977 N N . LEU A 1 145 ? 9.436 -0.066 25.590 1.00 35.42 128 LEU A N 1
ATOM 978 C CA . LEU A 1 145 ? 9.512 1.365 25.296 1.00 32.82 128 LEU A CA 1
ATOM 979 C C . LEU A 1 145 ? 10.310 2.116 26.370 1.00 31.84 128 LEU A C 1
ATOM 980 O O . LEU A 1 145 ? 11.098 3.004 26.065 1.00 37.90 128 LEU A O 1
ATOM 985 N N . GLN A 1 146 ? 10.117 1.755 27.631 1.00 34.09 129 GLN A N 1
ATOM 986 C CA . GLN A 1 146 ? 10.874 2.391 28.710 1.00 39.03 129 GLN A CA 1
ATOM 987 C C . GLN A 1 146 ? 12.375 2.093 28.593 1.00 39.36 129 GLN A C 1
ATOM 988 O O . GLN A 1 146 ? 13.218 2.957 28.885 1.00 40.39 129 GLN A O 1
ATOM 994 N N . ALA A 1 147 ? 12.718 0.881 28.152 1.00 41.02 130 ALA A N 1
ATOM 995 C CA . ALA A 1 147 ? 14.130 0.576 27.912 1.00 41.05 130 ALA A CA 1
ATOM 996 C C . ALA A 1 147 ? 14.701 1.466 26.802 1.00 40.70 130 ALA A C 1
ATOM 997 O O . ALA A 1 147 ? 15.833 1.979 26.902 1.00 37.88 130 ALA A O 1
ATOM 999 N N . LEU A 1 148 ? 13.919 1.648 25.737 1.00 38.06 131 LEU A N 1
ATOM 1000 C CA . LEU A 1 148 ? 14.337 2.564 24.675 1.00 32.71 131 LEU A CA 1
ATOM 1001 C C . LEU A 1 148 ? 14.521 3.988 25.217 1.00 35.47 131 LEU A C 1
ATOM 1002 O O . LEU A 1 148 ? 15.502 4.660 24.901 1.00 34.32 131 LEU A O 1
ATOM 1007 N N . GLU A 1 149 ? 13.578 4.435 26.040 1.00 34.60 132 GLU A N 1
ATOM 1008 C CA . GLU A 1 149 ? 13.650 5.761 26.647 1.00 36.21 132 GLU A CA 1
ATOM 1009 C C . GLU A 1 149 ? 14.963 5.947 27.412 1.00 40.70 132 GLU A C 1
ATOM 1010 O O . GLU A 1 149 ? 15.665 6.941 27.221 1.00 37.95 132 GLU A O 1
ATOM 1016 N N . GLU A 1 150 ? 15.300 4.991 28.277 1.00 40.68 133 GLU A N 1
ATOM 1017 C CA . GLU A 1 150 ? 16.535 5.123 29.051 1.00 41.77 133 GLU A CA 1
ATOM 1018 C C . GLU A 1 150 ? 17.770 5.133 28.144 1.00 39.97 133 GLU A C 1
ATOM 1019 O O . GLU A 1 150 ? 18.710 5.931 28.365 1.00 43.03 133 GLU A O 1
ATOM 1025 N N . HIS A 1 151 ? 17.771 4.287 27.111 1.00 42.72 134 HIS A N 1
ATOM 1026 C CA . HIS A 1 151 ? 18.914 4.308 26.202 1.00 40.00 134 HIS A CA 1
ATOM 1027 C C . HIS A 1 151 ? 19.067 5.656 25.498 1.00 38.94 134 HIS A C 1
ATOM 1028 O O . HIS A 1 151 ? 20.163 6.194 25.434 1.00 39.63 134 HIS A O 1
ATOM 1035 N N . LEU A 1 152 ? 17.980 6.181 24.940 1.00 35.27 135 LEU A N 1
ATOM 1036 C CA . LEU A 1 152 ? 18.040 7.454 24.234 1.00 34.83 135 LEU A CA 1
ATOM 1037 C C . LEU A 1 152 ? 18.433 8.592 25.153 1.00 40.33 135 LEU A C 1
ATOM 1038 O O . LEU A 1 152 ? 19.151 9.509 24.746 1.00 37.06 135 LEU A O 1
ATOM 1043 N N . LYS A 1 153 ? 17.946 8.527 26.389 1.00 38.43 136 LYS A N 1
ATOM 1044 C CA . LYS A 1 153 ? 18.299 9.500 27.407 1.00 49.45 136 LYS A CA 1
ATOM 1045 C C . LYS A 1 153 ? 19.806 9.530 27.624 1.00 47.79 136 LYS A C 1
ATOM 1046 O O . LYS A 1 153 ? 20.399 10.603 27.728 1.00 53.62 136 LYS A O 1
ATOM 1052 N N . ALA A 1 154 ? 20.432 8.357 27.686 1.00 48.99 137 ALA A N 1
ATOM 1053 C CA . ALA A 1 154 ? 21.869 8.331 27.984 1.00 55.60 137 ALA A CA 1
ATOM 1054 C C . ALA A 1 154 ? 22.772 8.479 26.750 1.00 55.08 137 ALA A C 1
ATOM 1055 O O . ALA A 1 154 ? 23.923 8.903 26.869 1.00 50.68 137 ALA A O 1
ATOM 1057 N N . HIS A 1 155 ? 22.260 8.137 25.571 1.00 51.76 138 HIS A N 1
ATOM 1058 C CA . HIS A 1 155 ? 23.105 8.045 24.381 1.00 49.44 138 HIS A CA 1
ATOM 1059 C C . HIS A 1 155 ? 22.494 8.625 23.100 1.00 42.71 138 HIS A C 1
ATOM 1060 O O . HIS A 1 155 ? 22.996 8.350 22.013 1.00 45.25 138 HIS A O 1
ATOM 1067 N N . GLY A 1 156 ? 21.433 9.419 23.222 1.00 41.12 139 GLY A N 1
ATOM 1068 C CA . GLY A 1 156 ? 20.762 9.984 22.059 1.00 37.77 139 GLY A CA 1
ATOM 1069 C C . GLY A 1 156 ? 21.574 11.050 21.342 1.00 36.72 139 GLY A C 1
ATOM 1070 O O . GLY A 1 156 ? 22.740 11.253 21.665 1.00 39.66 139 GLY A O 1
ATOM 1071 N N . PRO A 1 157 ? 20.959 11.763 20.382 1.00 37.57 140 PRO A N 1
ATOM 1072 C CA . PRO A 1 157 ? 19.554 11.710 19.955 1.00 37.56 140 PRO A CA 1
ATOM 1073 C C . PRO A 1 157 ? 19.196 10.506 19.078 1.00 32.77 140 PRO A C 1
ATOM 1074 O O . PRO A 1 157 ? 18.030 10.139 19.039 1.00 36.82 140 PRO A O 1
ATOM 1078 N N . PHE A 1 158 ? 20.167 9.918 18.381 1.00 31.60 141 PHE A N 1
ATOM 1079 C CA . PHE A 1 158 ? 19.935 8.690 17.619 1.00 33.70 141 PHE A CA 1
ATOM 1080 C C . PHE A 1 158 ? 20.367 7.505 18.479 1.00 36.22 141 PHE A C 1
ATOM 1081 O O . PHE A 1 158 ? 20.885 7.702 19.573 1.00 37.15 141 PHE A O 1
ATOM 1089 N N . ILE A 1 159 ? 20.174 6.280 17.998 1.00 25.95 142 ILE A N 1
ATOM 1090 C CA . ILE A 1 159 ? 20.550 5.118 18.809 1.00 26.99 142 ILE A CA 1
ATOM 1091 C C . ILE A 1 159 ? 22.060 5.139 19.098 1.00 36.27 142 ILE A C 1
ATOM 1092 O O . ILE A 1 159 ? 22.495 4.764 20.189 1.00 35.14 142 ILE A O 1
ATOM 1097 N N . ASN A 1 160 ? 22.856 5.635 18.155 1.00 35.83 143 ASN A N 1
ATOM 1098 C CA . ASN A 1 160 ? 24.298 5.737 18.378 1.00 31.75 143 ASN A CA 1
ATOM 1099 C C . ASN A 1 160 ? 24.783 7.191 18.531 1.00 44.31 143 ASN A C 1
ATOM 1100 O O . ASN A 1 160 ? 25.879 7.548 18.097 1.00 49.93 143 ASN A O 1
ATOM 1105 N N . GLY A 1 161 ? 23.965 8.033 19.149 1.00 34.79 144 GLY A N 1
ATOM 1106 C CA . GLY A 1 161 ? 24.372 9.405 19.401 1.00 39.01 144 GLY A CA 1
ATOM 1107 C C . GLY A 1 161 ? 24.146 10.387 18.267 1.00 37.22 144 GLY A C 1
ATOM 1108 O O . GLY A 1 161 ? 23.019 10.571 17.792 1.00 31.48 144 GLY A O 1
ATOM 1109 N N . GLN A 1 162 ? 25.225 11.028 17.829 1.00 39.98 145 GLN A N 1
ATOM 1110 C CA . GLN A 1 162 ? 25.116 12.211 16.980 1.00 43.79 145 GLN A CA 1
ATOM 1111 C C . GLN A 1 162 ? 24.700 11.896 15.548 1.00 40.95 145 GLN A C 1
ATOM 1112 O O . GLN A 1 162 ? 24.010 12.687 14.903 1.00 41.93 145 GLN A O 1
ATOM 1118 N N . ASN A 1 163 ? 25.126 10.737 15.060 1.00 35.88 146 ASN A N 1
ATOM 1119 C CA . ASN A 1 163 ? 24.938 10.376 13.668 1.00 33.88 146 ASN A CA 1
ATOM 1120 C C . ASN A 1 163 ? 23.927 9.259 13.532 1.00 28.00 146 ASN A C 1
ATOM 1121 O O . ASN A 1 163 ? 23.880 8.346 14.359 1.00 32.32 146 ASN A O 1
ATOM 1126 N N . ILE A 1 164 ? 23.108 9.332 12.491 1.00 24.61 147 ILE A N 1
ATOM 1127 C CA . ILE A 1 164 ? 22.120 8.297 12.259 1.00 23.87 147 ILE A CA 1
ATOM 1128 C C . ILE A 1 164 ? 22.843 7.008 11.871 1.00 27.12 147 ILE A C 1
ATOM 1129 O O . ILE A 1 164 ? 23.934 7.056 11.310 1.00 26.72 147 ILE A O 1
ATOM 1134 N N . SER A 1 165 ? 22.262 5.855 12.192 1.00 26.15 148 SER A N 1
ATOM 1135 C CA . SER A 1 165 ? 22.885 4.598 11.795 1.00 23.39 148 SER A CA 1
ATOM 1136 C C . SER A 1 165 ? 21.843 3.521 11.512 1.00 23.37 148 SER A C 1
ATOM 1137 O O . SER A 1 165 ? 20.629 3.772 11.569 1.00 22.01 148 SER A O 1
ATOM 1140 N N . ALA A 1 166 ? 22.328 2.334 11.164 1.00 22.96 149 ALA A N 1
ATOM 1141 C CA . ALA A 1 166 ? 21.468 1.238 10.733 1.00 21.31 149 ALA A CA 1
ATOM 1142 C C . ALA A 1 166 ? 20.336 0.960 11.719 1.00 21.93 149 ALA A C 1
ATOM 1143 O O . ALA A 1 166 ? 19.191 0.705 11.306 1.00 22.45 149 ALA A O 1
ATOM 1145 N N . ALA A 1 167 ? 20.647 1.022 13.015 1.00 25.92 150 ALA A N 1
ATOM 1146 C CA . ALA A 1 167 ? 19.669 0.636 14.028 1.00 19.48 150 ALA A CA 1
ATOM 1147 C C . ALA A 1 167 ? 18.460 1.542 13.955 1.00 22.90 150 ALA A C 1
ATOM 1148 O O . ALA A 1 167 ? 17.331 1.088 14.150 1.00 22.54 150 ALA A O 1
ATOM 1150 N N . ASP A 1 168 ? 18.705 2.821 13.669 1.00 20.95 151 ASP A N 1
ATOM 1151 C CA . ASP A 1 168 ? 17.623 3.776 13.504 1.00 22.55 151 ASP A CA 1
ATOM 1152 C C . ASP A 1 168 ? 16.754 3.433 12.314 1.00 19.29 151 ASP A C 1
ATOM 1153 O O . ASP A 1 168 ? 15.531 3.561 12.378 1.00 21.22 151 ASP A O 1
ATOM 1158 N N . LEU A 1 169 ? 17.378 3.034 11.206 1.00 20.32 152 LEU A N 1
ATOM 1159 C CA . LEU A 1 169 ? 16.610 2.792 9.992 1.00 14.43 152 LEU A CA 1
ATOM 1160 C C . LEU A 1 169 ? 15.847 1.469 10.082 1.00 17.89 152 LEU A C 1
ATOM 1161 O O . LEU A 1 169 ? 14.857 1.270 9.378 1.00 17.24 152 LEU A O 1
ATOM 1166 N N . SER A 1 170 ? 16.273 0.596 10.987 1.00 18.37 153 SER A N 1
ATOM 1167 C CA . SER A 1 170 ? 15.530 -0.627 11.280 1.00 16.71 153 SER A CA 1
ATOM 1168 C C . SER A 1 170 ? 14.368 -0.353 12.228 1.00 16.47 153 SER A C 1
ATOM 1169 O O . SER A 1 170 ? 13.259 -0.832 12.013 1.00 17.74 153 SER A O 1
ATOM 1172 N N . LEU A 1 171 ? 14.627 0.424 13.271 1.00 17.50 154 LEU A N 1
ATOM 1173 C CA . LEU A 1 171 ? 13.615 0.653 14.306 1.00 18.47 154 LEU A CA 1
ATOM 1174 C C . LEU A 1 171 ? 12.509 1.649 13.899 1.00 17.41 154 LEU A C 1
ATOM 1175 O O . LEU A 1 171 ? 11.333 1.424 14.190 1.00 16.81 154 LEU A O 1
ATOM 1180 N N . ALA A 1 172 ? 12.873 2.744 13.229 1.00 18.00 155 ALA A N 1
ATOM 1181 C CA . ALA A 1 172 ? 11.878 3.781 12.926 1.00 16.45 155 ALA A CA 1
ATOM 1182 C C . ALA A 1 172 ? 10.650 3.258 12.143 1.00 15.70 155 ALA A C 1
ATOM 1183 O O . ALA A 1 172 ? 9.523 3.579 12.510 1.00 17.16 155 ALA A O 1
ATOM 1185 N N . PRO A 1 173 ? 10.848 2.437 11.085 1.00 16.08 156 PRO A N 1
ATOM 1186 C CA . PRO A 1 173 ? 9.673 1.883 10.385 1.00 14.35 156 PRO A CA 1
ATOM 1187 C C . PRO A 1 173 ? 8.714 1.106 11.314 1.00 13.68 156 PRO A C 1
ATOM 1188 O O . PRO A 1 173 ? 7.456 1.151 11.131 1.00 16.99 156 PRO A O 1
ATOM 1192 N N . LYS A 1 174 ? 9.300 0.393 12.278 1.00 13.93 157 LYS A N 1
ATOM 1193 C CA . LYS A 1 174 ? 8.529 -0.427 13.211 1.00 15.24 157 LYS A CA 1
ATOM 1194 C C . LYS A 1 174 ? 7.782 0.455 14.208 1.00 17.00 157 LYS A C 1
ATOM 1195 O O . LYS A 1 174 ? 6.616 0.182 14.537 1.00 16.00 157 LYS A O 1
ATOM 1201 N N . LEU A 1 175 ? 8.421 1.535 14.657 1.00 17.48 158 LEU A N 1
ATOM 1202 C CA . LEU A 1 175 ? 7.720 2.489 15.534 1.00 19.11 158 LEU A CA 1
ATOM 1203 C C . LEU A 1 175 ? 6.588 3.191 14.809 1.00 17.50 158 LEU A C 1
ATOM 1204 O O . LEU A 1 175 ? 5.607 3.574 15.432 1.00 17.39 158 LEU A O 1
ATOM 1209 N N . TYR A 1 176 ? 6.746 3.420 13.500 1.00 14.43 159 TYR A N 1
ATOM 1210 C CA . TYR A 1 176 ? 5.680 4.035 12.709 1.00 14.00 159 TYR A CA 1
ATOM 1211 C C . TYR A 1 176 ? 4.436 3.136 12.734 1.00 16.10 159 TYR A C 1
ATOM 1212 O O . TYR A 1 176 ? 3.299 3.612 12.984 1.00 18.06 159 TYR A O 1
ATOM 1221 N N . HIS A 1 177 ? 4.649 1.842 12.487 1.00 18.18 160 HIS A N 1
ATOM 1222 C CA . HIS A 1 177 ? 3.528 0.893 12.610 1.00 19.91 160 HIS A CA 1
ATOM 1223 C C . HIS A 1 177 ? 2.883 0.948 13.982 1.00 21.11 160 HIS A C 1
ATOM 1224 O O . HIS A 1 177 ? 1.662 0.980 14.127 1.00 19.90 160 HIS A O 1
ATOM 1231 N N . LEU A 1 178 ? 3.726 0.924 14.998 1.00 16.48 161 LEU A N 1
ATOM 1232 C CA . LEU A 1 178 ? 3.230 0.973 16.377 1.00 18.72 161 LEU A CA 1
ATOM 1233 C C . LEU A 1 178 ? 2.311 2.171 16.579 1.00 19.29 161 LEU A C 1
ATOM 1234 O O . LEU A 1 178 ? 1.156 2.032 16.978 1.00 21.06 161 LEU A O 1
ATOM 1239 N N . GLN A 1 179 ? 2.835 3.358 16.287 1.00 18.96 162 GLN A N 1
ATOM 1240 C CA . GLN A 1 179 ? 2.083 4.587 16.509 1.00 22.68 162 GLN A CA 1
ATOM 1241 C C . GLN A 1 179 ? 0.750 4.606 15.753 1.00 18.60 162 GLN A C 1
ATOM 1242 O O . GLN A 1 179 ? -0.316 4.834 16.347 1.00 22.55 162 GLN A O 1
ATOM 1248 N N . VAL A 1 180 ? 0.818 4.376 14.439 1.00 18.45 163 VAL A N 1
ATOM 1249 C CA . VAL A 1 180 ? -0.370 4.496 13.606 1.00 17.15 163 VAL A CA 1
ATOM 1250 C C . VAL A 1 180 ? -1.405 3.426 13.953 1.00 21.09 163 VAL A C 1
ATOM 1251 O O . VAL A 1 180 ? -2.567 3.745 14.183 1.00 24.37 163 VAL A O 1
ATOM 1255 N N . ALA A 1 181 ? -0.972 2.166 14.015 1.00 21.24 164 ALA A N 1
ATOM 1256 C CA . ALA A 1 181 ? -1.905 1.066 14.250 1.00 22.68 164 ALA A CA 1
ATOM 1257 C C . ALA A 1 181 ? -2.495 1.106 15.651 1.00 23.70 164 ALA A C 1
ATOM 1258 O O . ALA A 1 181 ? -3.692 0.859 15.823 1.00 24.84 164 ALA A O 1
ATOM 1260 N N . LEU A 1 182 ? -1.679 1.375 16.667 1.00 25.08 165 LEU A N 1
ATOM 1261 C CA . LEU A 1 182 ? -2.248 1.360 18.013 1.00 26.42 165 LEU A CA 1
ATOM 1262 C C . LEU A 1 182 ? -3.182 2.535 18.190 1.00 27.92 165 LEU A C 1
ATOM 1263 O O . LEU A 1 182 ? -4.228 2.396 18.857 1.00 30.63 165 LEU A O 1
ATOM 1268 N N . GLU A 1 183 ? -2.852 3.695 17.608 1.00 25.98 166 GLU A N 1
ATOM 1269 C CA . GLU A 1 183 ? -3.799 4.788 17.779 1.00 26.60 166 GLU A CA 1
ATOM 1270 C C . GLU A 1 183 ? -5.113 4.458 17.061 1.00 27.82 166 GLU A C 1
ATOM 1271 O O . GLU A 1 183 ? -6.198 4.611 17.644 1.00 31.62 166 GLU A O 1
ATOM 1277 N N . HIS A 1 184 ? -5.030 3.954 15.833 1.00 28.92 167 HIS A N 1
ATOM 1278 C CA . HIS A 1 184 ? -6.246 3.692 15.077 1.00 26.73 167 HIS A CA 1
ATOM 1279 C C . HIS A 1 184 ? -7.110 2.611 15.715 1.00 28.66 167 HIS A C 1
ATOM 1280 O O . HIS A 1 184 ? -8.292 2.816 15.960 1.00 33.28 167 HIS A O 1
ATOM 1287 N N . PHE A 1 185 ? -6.520 1.452 15.966 1.00 28.30 168 PHE A N 1
ATOM 1288 C CA . PHE A 1 185 ? -7.323 0.295 16.349 1.00 27.91 168 PHE A CA 1
ATOM 1289 C C . PHE A 1 185 ? -7.621 0.258 17.841 1.00 34.23 168 PHE A C 1
ATOM 1290 O O . PHE A 1 185 ? -8.639 -0.310 18.250 1.00 35.89 168 PHE A O 1
ATOM 1298 N N . LYS A 1 186 ? -6.770 0.860 18.670 1.00 32.01 169 LYS A N 1
ATOM 1299 C CA . LYS A 1 186 ? -7.043 0.789 20.112 1.00 33.09 169 LYS A CA 1
ATOM 1300 C C . LYS A 1 186 ? -7.106 2.135 20.821 1.00 36.76 169 LYS A C 1
ATOM 1301 O O . LYS A 1 186 ? -7.382 2.185 22.011 1.00 36.78 169 LYS A O 1
ATOM 1307 N N . GLY A 1 187 ? -6.862 3.223 20.102 1.00 34.64 170 GLY A N 1
ATOM 1308 C CA . GLY A 1 187 ? -6.857 4.538 20.721 1.00 36.17 170 GLY A CA 1
ATOM 1309 C C . GLY A 1 187 ? -5.733 4.706 21.728 1.00 34.60 170 GLY A C 1
ATOM 1310 O O . GLY A 1 187 ? -5.848 5.485 22.672 1.00 39.51 170 GLY A O 1
ATOM 1311 N N . TRP A 1 188 ? -4.632 3.990 21.502 1.00 32.92 171 TRP A N 1
ATOM 1312 C CA . TRP A 1 188 ? -3.516 3.932 22.449 1.00 29.94 171 TRP A CA 1
ATOM 1313 C C . TRP A 1 188 ? -2.315 4.718 21.940 1.00 31.68 171 TRP A C 1
ATOM 1314 O O . TRP A 1 188 ? -1.957 4.618 20.766 1.00 30.02 171 TRP A O 1
ATOM 1325 N N . LYS A 1 189 ? -1.697 5.502 22.818 1.00 35.10 172 LYS A N 1
ATOM 1326 C CA . LYS A 1 189 ? -0.509 6.270 22.459 1.00 32.38 172 LYS A CA 1
ATOM 1327 C C . LYS A 1 189 ? 0.653 5.991 23.402 1.00 37.33 172 LYS A C 1
ATOM 1328 O O . LYS A 1 189 ? 0.439 5.733 24.588 1.00 33.06 172 LYS A O 1
ATOM 1334 N N . ILE A 1 190 ? 1.877 6.070 22.886 1.00 34.06 173 ILE A N 1
ATOM 1335 C CA . ILE A 1 190 ? 3.053 6.041 23.750 1.00 31.75 173 ILE A CA 1
ATOM 1336 C C . ILE A 1 190 ? 2.942 7.144 24.793 1.00 32.15 173 ILE A C 1
ATOM 1337 O O . ILE A 1 190 ? 2.792 8.321 24.450 1.00 31.51 173 ILE A O 1
ATOM 1342 N N . PRO A 1 191 ? 2.988 6.765 26.076 1.00 33.04 174 PRO A N 1
ATOM 1343 C CA . PRO A 1 191 ? 2.802 7.728 27.163 1.00 35.53 174 PRO A CA 1
ATOM 1344 C C . PRO A 1 191 ? 3.638 8.987 26.988 1.00 35.62 174 PRO A C 1
ATOM 1345 O O . PRO A 1 191 ? 4.802 8.891 26.597 1.00 40.16 174 PRO A O 1
ATOM 1349 N N . GLU A 1 192 ? 3.053 10.147 27.270 1.00 43.64 175 GLU A N 1
ATOM 1350 C CA . GLU A 1 192 ? 3.757 11.404 27.058 1.00 44.86 175 GLU A CA 1
ATOM 1351 C C . GLU A 1 192 ? 4.994 11.526 27.940 1.00 43.11 175 GLU A C 1
ATOM 1352 O O . GLU A 1 192 ? 5.886 12.310 27.634 1.00 41.59 175 GLU A O 1
ATOM 1358 N N . ASP A 1 193 ? 5.070 10.746 29.020 1.00 40.43 176 ASP A N 1
ATOM 1359 C CA . ASP A 1 193 ? 6.213 10.878 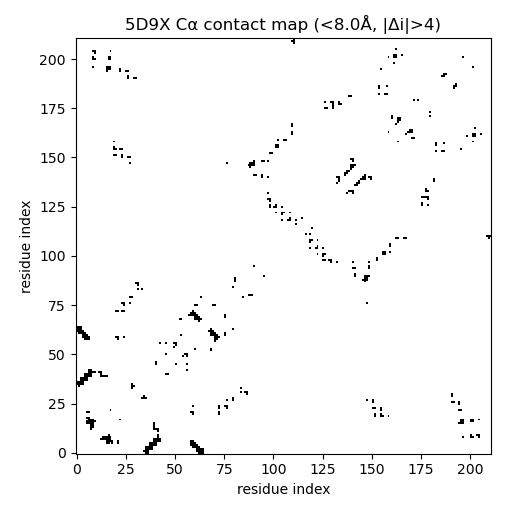29.922 1.00 47.51 176 ASP A CA 1
ATOM 1360 C C . ASP A 1 193 ? 7.479 10.229 29.356 1.00 42.27 176 ASP A C 1
ATOM 1361 O O . ASP A 1 193 ? 8.575 10.454 29.869 1.00 42.08 176 ASP A O 1
ATOM 1366 N N . LEU A 1 194 ? 7.336 9.444 28.286 1.00 40.78 177 LEU A N 1
ATOM 1367 C CA . LEU A 1 194 ? 8.505 8.974 27.549 1.00 38.61 177 LEU A CA 1
ATOM 1368 C C . LEU A 1 194 ? 8.902 10.040 26.531 1.00 38.01 177 LEU A C 1
ATOM 1369 O O . LEU A 1 194 ? 8.632 9.907 25.332 1.00 33.56 177 LEU A O 1
ATOM 1374 N N . THR A 1 195 ? 9.540 11.100 27.025 1.00 42.49 178 THR A N 1
ATOM 1375 C CA . THR A 1 195 ? 9.799 12.289 26.226 1.00 39.61 178 THR A CA 1
ATOM 1376 C C . THR A 1 195 ? 10.905 12.089 25.198 1.00 34.63 178 THR A C 1
ATOM 1377 O O . THR A 1 195 ? 10.853 12.662 24.103 1.00 33.11 178 THR A O 1
ATOM 1381 N N . ASN A 1 196 ? 11.901 11.272 25.531 1.00 34.99 179 ASN A N 1
ATOM 1382 C CA . ASN A 1 196 ? 12.957 10.992 24.562 1.00 40.06 179 ASN A CA 1
ATOM 1383 C C . ASN A 1 196 ? 12.471 10.127 23.412 1.00 33.77 179 ASN A C 1
ATOM 1384 O O . ASN A 1 196 ? 12.886 10.329 22.259 1.00 32.08 179 ASN A O 1
ATOM 1389 N N . VAL A 1 197 ? 11.586 9.174 23.707 1.00 33.60 180 VAL A N 1
ATOM 1390 C CA . VAL A 1 197 ? 10.996 8.350 22.648 1.00 29.66 180 VAL A CA 1
ATOM 1391 C C . VAL A 1 197 ? 10.149 9.220 21.714 1.00 26.77 180 VAL A C 1
ATOM 1392 O O . VAL A 1 197 ? 10.207 9.081 20.487 1.00 26.18 180 VAL A O 1
ATOM 1396 N N . HIS A 1 198 ? 9.379 10.136 22.289 1.00 30.15 181 HIS A N 1
ATOM 1397 C CA . HIS A 1 198 ? 8.590 11.061 21.464 1.00 32.70 181 HIS A CA 1
ATOM 1398 C C . HIS A 1 198 ? 9.459 11.986 20.612 1.00 29.96 181 HIS A C 1
ATOM 1399 O O . HIS A 1 198 ? 9.153 12.236 19.438 1.00 29.56 181 HIS A O 1
ATOM 1406 N N . ALA A 1 199 ? 10.549 12.484 21.188 1.00 28.60 182 ALA A N 1
ATOM 1407 C CA . ALA A 1 199 ? 11.469 13.303 20.408 1.00 33.15 182 ALA A CA 1
ATOM 1408 C C . ALA A 1 199 ? 12.058 12.481 19.271 1.00 25.93 182 ALA A C 1
ATOM 1409 O O . ALA A 1 199 ? 12.233 12.967 18.135 1.00 26.54 182 ALA A O 1
ATOM 1411 N N . TYR A 1 200 ? 12.371 11.228 19.589 1.00 26.59 183 TYR A N 1
ATOM 1412 C CA . TYR A 1 200 ? 12.969 10.309 18.617 1.00 27.23 183 TYR A CA 1
ATOM 1413 C C . TYR A 1 200 ? 12.027 10.055 17.453 1.00 25.54 183 TYR A C 1
ATOM 1414 O O . TYR A 1 200 ? 12.428 10.180 16.287 1.00 22.38 183 TYR A O 1
ATOM 1423 N N . THR A 1 201 ? 10.769 9.721 17.725 1.00 21.70 184 THR A N 1
ATOM 1424 C CA . THR A 1 201 ? 9.864 9.410 16.609 1.00 19.98 184 THR A CA 1
ATOM 1425 C C . THR A 1 201 ? 9.512 10.680 15.814 1.00 19.75 184 THR A C 1
ATOM 1426 O O . THR A 1 201 ? 9.372 10.630 14.577 1.00 21.73 184 THR A O 1
ATOM 1430 N N . GLU A 1 202 ? 9.385 11.818 16.500 1.00 21.65 185 GLU A N 1
ATOM 1431 C CA . GLU A 1 202 ? 9.097 13.061 15.769 1.00 21.23 185 GLU A CA 1
ATOM 1432 C C . GLU A 1 202 ? 10.242 13.383 14.794 1.00 25.32 185 GLU A C 1
ATOM 1433 O O . GLU A 1 202 ? 10.012 13.727 13.606 1.00 25.89 185 GLU A O 1
ATOM 1439 N N . ALA A 1 203 ? 11.476 13.219 15.283 1.00 23.17 186 ALA A N 1
ATOM 1440 C CA . ALA A 1 203 ? 12.645 13.480 14.441 1.00 25.44 186 ALA A CA 1
ATOM 1441 C C . ALA A 1 203 ? 12.765 12.486 13.278 1.00 20.33 186 ALA A C 1
ATOM 1442 O O . ALA A 1 203 ? 12.938 12.891 12.138 1.00 22.81 186 ALA A O 1
ATOM 1444 N N . LEU A 1 204 ? 12.682 11.189 13.558 1.00 18.66 187 LEU A N 1
ATOM 1445 C CA . LEU A 1 204 ? 12.877 10.215 12.489 1.00 17.18 187 LEU A CA 1
ATOM 1446 C C . LEU A 1 204 ? 11.746 10.284 11.460 1.00 18.23 187 LEU A C 1
ATOM 1447 O O . LEU A 1 204 ? 11.992 10.213 10.253 1.00 18.18 187 LEU A O 1
ATOM 1452 N N . PHE A 1 205 ? 10.507 10.414 11.924 1.00 17.45 188 PHE A N 1
ATOM 1453 C CA . PHE A 1 205 ? 9.392 10.384 10.986 1.00 18.23 188 PHE A CA 1
ATOM 1454 C C . PHE A 1 205 ? 9.361 11.625 10.092 1.00 19.08 188 PHE A C 1
ATOM 1455 O O . PHE A 1 205 ? 8.760 11.573 9.006 1.00 18.81 188 PHE A O 1
ATOM 1463 N N . SER A 1 206 ? 9.964 12.732 10.532 1.00 17.70 189 SER A N 1
ATOM 1464 C CA . SER A 1 206 ? 9.944 13.935 9.691 1.00 20.28 189 SER A CA 1
ATOM 1465 C C . SER A 1 206 ? 11.171 14.062 8.768 1.00 20.98 189 SER A C 1
ATOM 1466 O O . SER A 1 206 ? 11.278 15.039 8.018 1.00 20.38 189 SER A O 1
ATOM 1469 N N . ARG A 1 207 ? 12.097 13.099 8.828 1.00 19.00 190 ARG A N 1
ATOM 1470 C CA . ARG A 1 207 ? 13.214 13.107 7.877 1.00 18.72 190 ARG A CA 1
ATOM 1471 C C . ARG A 1 207 ? 12.711 12.965 6.454 1.00 17.27 190 ARG A C 1
ATOM 1472 O O . ARG A 1 207 ? 11.777 12.211 6.200 1.00 16.77 190 ARG A O 1
ATOM 1480 N N . GLU A 1 208 ? 13.328 13.688 5.518 1.00 21.13 191 GLU A N 1
ATOM 1481 C CA . GLU A 1 208 ? 12.937 13.580 4.111 1.00 18.15 191 GLU A CA 1
ATOM 1482 C C . GLU A 1 208 ? 12.856 12.135 3.614 1.00 19.50 191 GLU A C 1
ATOM 1483 O O . GLU A 1 208 ? 11.921 11.762 2.883 1.00 17.89 191 GLU A O 1
ATOM 1489 N N . SER A 1 209 ? 13.817 11.306 4.028 1.00 18.24 192 SER A N 1
ATOM 1490 C CA . SER A 1 209 ? 13.835 9.917 3.582 1.00 14.58 192 SER A CA 1
ATOM 1491 C C . SER A 1 209 ? 12.629 9.154 4.087 1.00 12.82 192 SER A C 1
ATOM 1492 O O . SER A 1 209 ? 12.092 8.262 3.396 1.00 16.09 192 SER A O 1
ATOM 1495 N N . PHE A 1 210 ? 12.219 9.489 5.315 1.00 14.27 193 PHE A N 1
ATOM 1496 C CA . PHE A 1 210 ? 11.124 8.759 5.917 1.00 12.46 193 PHE A CA 1
ATOM 1497 C C . PHE A 1 210 ? 9.805 9.127 5.250 1.00 14.74 193 PHE A C 1
ATOM 1498 O O . PHE A 1 210 ? 8.975 8.265 4.958 1.00 15.10 193 PHE A O 1
ATOM 1506 N N . ILE A 1 211 ? 9.617 10.416 5.029 1.00 15.34 194 ILE A N 1
ATOM 1507 C CA . ILE A 1 211 ? 8.403 10.884 4.362 1.00 15.74 194 ILE A CA 1
ATOM 1508 C C . ILE A 1 211 ? 8.301 10.242 2.979 1.00 16.55 194 ILE A C 1
ATOM 1509 O O . ILE A 1 211 ? 7.214 9.814 2.546 1.00 16.76 194 ILE A O 1
ATOM 1514 N N . LYS A 1 212 ? 9.447 10.148 2.296 1.00 16.34 195 LYS A N 1
ATOM 1515 C CA . LYS A 1 212 ? 9.455 9.617 0.930 1.00 16.56 195 LYS A CA 1
ATOM 1516 C C . LYS A 1 212 ? 9.159 8.113 0.890 1.00 17.26 195 LYS A C 1
ATOM 1517 O O . LYS A 1 212 ? 8.576 7.613 -0.078 1.00 21.13 195 LYS A O 1
ATOM 1523 N N . THR A 1 213 ? 9.542 7.385 1.934 1.00 13.70 196 THR A N 1
ATOM 1524 C CA . THR A 1 213 ? 9.495 5.934 1.840 1.00 11.87 196 THR A CA 1
ATOM 1525 C C . THR A 1 213 ? 8.447 5.256 2.717 1.00 12.28 196 THR A C 1
ATOM 1526 O O . THR A 1 213 ? 8.358 4.035 2.723 1.00 15.44 196 THR A O 1
ATOM 1530 N N . LYS A 1 214 ? 7.673 6.033 3.462 1.00 13.02 197 LYS A N 1
ATOM 1531 C CA . LYS A 1 214 ? 6.642 5.443 4.317 1.00 14.04 197 LYS A CA 1
ATOM 1532 C C . LYS A 1 214 ? 5.346 5.191 3.555 1.00 14.84 197 LYS A C 1
ATOM 1533 O O . LYS A 1 214 ? 5.093 5.814 2.514 1.00 15.20 197 LYS A O 1
ATOM 1539 N N . ALA A 1 215 ? 4.529 4.285 4.075 1.00 17.28 198 ALA A N 1
ATOM 1540 C CA . ALA A 1 215 ? 3.172 4.084 3.539 1.00 17.43 198 ALA A CA 1
ATOM 1541 C C . ALA A 1 215 ? 2.246 5.179 4.027 1.00 16.09 198 ALA A C 1
ATOM 1542 O O . ALA A 1 215 ? 2.341 5.627 5.172 1.00 18.81 198 ALA A O 1
ATOM 1544 N N . ALA A 1 216 ? 1.351 5.626 3.156 1.00 16.35 199 ALA A N 1
ATOM 1545 C CA . ALA A 1 216 ? 0.247 6.450 3.621 1.00 17.69 199 ALA A CA 1
ATOM 1546 C C . ALA A 1 216 ? -0.480 5.705 4.743 1.00 16.69 199 ALA A C 1
ATOM 1547 O O . ALA A 1 216 ? -0.666 4.481 4.676 1.00 17.93 199 ALA A O 1
ATOM 1549 N N . LYS A 1 217 ? -0.941 6.423 5.768 1.00 16.68 200 LYS A N 1
ATOM 1550 C CA . LYS A 1 217 ? -1.456 5.736 6.939 1.00 14.34 200 LYS A CA 1
ATOM 1551 C C . LYS A 1 217 ? -2.669 4.872 6.625 1.00 14.54 200 LYS A C 1
ATOM 1552 O O . LYS A 1 217 ? -2.834 3.818 7.209 1.00 18.08 200 LYS A O 1
ATOM 1558 N N . GLU A 1 218 ? -3.488 5.303 5.670 1.00 17.08 201 GLU A N 1
ATOM 1559 C CA . GLU A 1 218 ? -4.689 4.524 5.404 1.00 17.58 201 GLU A CA 1
ATOM 1560 C C . GLU A 1 218 ? -4.308 3.148 4.845 1.00 18.26 201 GLU A C 1
ATOM 1561 O O . GLU A 1 218 ? -5.042 2.175 5.055 1.00 22.30 201 GLU A O 1
ATOM 1567 N N . HIS A 1 219 ? -3.177 3.067 4.138 1.00 19.89 202 HIS A N 1
ATOM 1568 C CA . HIS A 1 219 ? -2.749 1.786 3.536 1.00 19.38 202 HIS A CA 1
ATOM 1569 C C . HIS A 1 219 ? -2.149 0.856 4.587 1.00 22.20 202 HIS A C 1
ATOM 1570 O O . HIS A 1 219 ? -2.310 -0.366 4.507 1.00 22.82 202 HIS A O 1
ATOM 1577 N N . LEU A 1 220 ? -1.458 1.434 5.572 1.00 16.90 203 LEU A N 1
ATOM 1578 C CA . LEU A 1 220 ? -0.908 0.662 6.678 1.00 16.48 203 LEU A CA 1
ATOM 1579 C C . LEU A 1 220 ? -2.047 0.105 7.531 1.00 18.49 203 LEU A C 1
ATOM 1580 O O . LEU A 1 220 ? -2.048 -1.078 7.904 1.00 24.28 203 LEU A O 1
ATOM 1585 N N . ILE A 1 221 ? -3.046 0.953 7.797 1.00 20.43 204 ILE A N 1
ATOM 1586 C CA . ILE A 1 221 ? -4.252 0.533 8.493 1.00 20.49 204 ILE A CA 1
ATOM 1587 C C . ILE A 1 221 ? -4.991 -0.572 7.723 1.00 23.16 204 ILE A C 1
ATOM 1588 O O . ILE A 1 221 ? -5.442 -1.553 8.331 1.00 28.25 204 ILE A O 1
ATOM 1593 N N . ALA A 1 222 ? -5.100 -0.425 6.402 1.00 28.31 205 ALA A N 1
ATOM 1594 C CA . ALA A 1 222 ? -5.736 -1.470 5.591 1.00 26.44 205 ALA A CA 1
ATOM 1595 C C . ALA A 1 222 ? -4.943 -2.772 5.642 1.00 29.47 205 ALA A C 1
ATOM 1596 O O . ALA A 1 222 ? -5.526 -3.856 5.641 1.00 29.67 205 ALA A O 1
ATOM 1598 N N . GLY A 1 223 ? -3.617 -2.667 5.680 1.00 26.13 206 GLY A N 1
ATOM 1599 C CA . GLY A 1 223 ? -2.776 -3.842 5.826 1.00 26.83 206 GLY A CA 1
ATOM 1600 C C . GLY A 1 223 ? -3.047 -4.585 7.126 1.00 30.24 206 GLY A C 1
ATOM 1601 O O . GLY A 1 223 ? -3.103 -5.823 7.157 1.00 30.07 206 GLY A O 1
ATOM 1602 N N . TRP A 1 224 ? -3.211 -3.844 8.214 1.00 25.22 207 TRP A N 1
ATOM 1603 C CA . TRP A 1 224 ? -3.411 -4.500 9.510 1.00 24.98 207 TRP A CA 1
ATOM 1604 C C . TRP A 1 224 ? -4.834 -4.959 9.793 1.00 29.84 207 TRP A C 1
ATOM 1605 O O . TRP A 1 224 ? -5.049 -5.822 10.657 1.00 33.80 207 TRP A O 1
ATOM 1616 N N . ALA A 1 225 ? -5.803 -4.372 9.098 1.00 30.21 208 ALA A N 1
ATOM 1617 C CA . ALA A 1 225 ? -7.211 -4.596 9.449 1.00 29.24 208 ALA A CA 1
ATOM 1618 C C . ALA A 1 225 ? -7.644 -6.071 9.452 1.00 33.53 208 ALA A C 1
ATOM 1619 O O . ALA A 1 225 ? -8.302 -6.509 10.394 1.00 34.59 208 ALA A O 1
ATOM 1621 N N . PRO A 1 226 ? -7.292 -6.849 8.411 1.00 33.65 209 PRO A N 1
ATOM 1622 C CA . PRO A 1 226 ? -7.751 -8.246 8.500 1.00 39.14 209 PRO A CA 1
ATOM 1623 C C . PRO A 1 226 ? -7.037 -9.078 9.571 1.00 43.85 209 PRO A C 1
ATOM 1624 O O . PRO A 1 226 ? -7.488 -10.177 9.895 1.00 44.99 209 PRO A O 1
ATOM 1628 N N . LYS A 1 227 ? -5.943 -8.561 10.120 1.00 45.06 210 LYS A N 1
ATOM 1629 C CA . LYS A 1 227 ? -5.171 -9.297 11.117 1.00 41.75 210 LYS A CA 1
ATOM 1630 C C . LYS A 1 227 ? -5.589 -8.943 12.544 1.00 46.49 210 LYS A C 1
ATOM 1631 O O . LYS A 1 227 ? -5.303 -9.677 13.492 1.00 45.25 210 LYS A O 1
ATOM 1637 N N . VAL A 1 228 ? -6.281 -7.820 12.683 1.00 45.24 211 VAL A N 1
ATOM 1638 C CA . VAL A 1 228 ? -6.767 -7.360 13.977 1.00 47.04 211 VAL A CA 1
ATOM 1639 C C . VAL A 1 228 ? -8.098 -8.024 14.302 1.00 55.73 211 VAL A C 1
ATOM 1640 O O . VAL A 1 228 ? -8.403 -8.303 15.462 1.00 57.47 211 VAL A O 1
ATOM 1644 N N . ASN A 1 229 ? -8.881 -8.291 13.264 1.00 63.33 212 ASN A N 1
ATOM 1645 C CA . ASN A 1 229 ? -10.187 -8.913 13.438 1.00 74.85 212 ASN A CA 1
ATOM 1646 C C . ASN A 1 229 ? -10.252 -10.291 12.788 1.00 80.48 212 ASN A C 1
ATOM 1647 O O . ASN A 1 229 ? -10.828 -10.453 11.713 1.00 83.00 212 ASN A O 1
#

Secondary structure (DSSP, 8-state):
--EEEEEEETTEEEEE---HHHHHHHHHHHHHT---EEEEE-TTS--HHHHHHSTT--S-EEE-SSS--EE-HHHHHHHHHHH--SS--PPPGGGTTTTTTHHHHHHHHHH---TTSSHHHHHHHHHHHHHHHHHHH-SBTTBTS--HHHHHHHHHHHHHHHHHHHHH-----TT-HHHHHHHHHHHTSHHHHHHSPPHHHHHHHHHHHH-

Solvent-accessible surface area: 10774 Å² total; per-residue (Å²): 93,13,54,0,0,1,58,4,6,63,65,93,72,131,54,31,6,22,16,13,89,4,12,33,0,2,2,5,0,34,29,10,167,10,115,55,86,74,74,45,0,42,41,157,111,74,42,81,112,0,66,155,57,5,110,138,12,105,36,7,3,2,22,10,48,93,77,114,51,27,50,74,7,73,66,0,9,107,46,0,28,131,94,55,82,120,58,69,2,94,20,34,118,129,49,68,80,31,15,75,119,0,34,64,22,0,21,77,17,0,108,13,163,70,123,136,78,41,10,64,155,44,0,37,76,46,0,91,61,1,14,110,24,8,135,72,80,27,94,29,0,51,15,162,110,22,3,28,13,0,2,26,7,0,0,45,1,7,8,1,70,8,0,0,80,106,54,70,54,32,127,14,43,112,116,13,86,39,0,34,61,5,6,117,53,3,28,76,76,156,10,2,102,139,4,56,4,39,103,109,28,0,34,43,15,29,37,98,133,19,148

Sequence (211 aa):
GVEVCVKAAVGHPDTLGDSPFSQRVLLTLEEKKVPYEMKLIDVQNKPDWFLKISPEGKVPVFNGGDGKWIPDSDVITQVIEEKYPTPSLVTPPEYASVGS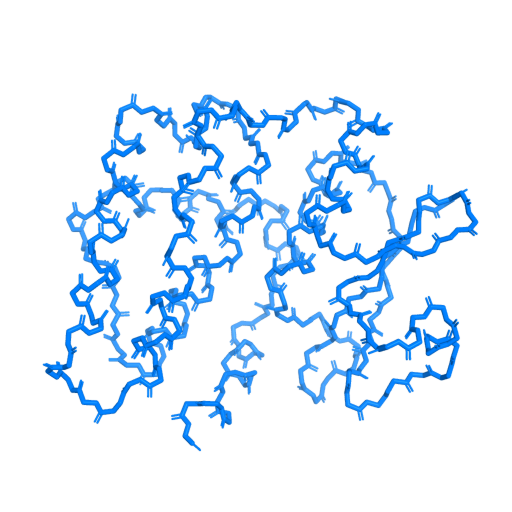KIFSCFTTFLKSKDPNDGSEKALLTELQALEEHLKAHGPFINGQNISAADLSLAPKLYHLQVALEHFKGWKIPEDLTNVHAYTEALFSRESFIKTKAAKEHLIAGWAPKVN

InterPro domains:
  IPR004045 Glutathione S-transferase, N-terminal [PF13417] (19-88)
  IPR004045 G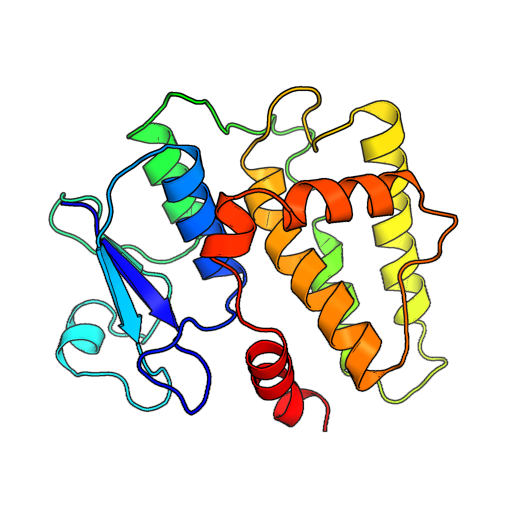lutathione S-transferase, N-terminal [PS50404] (10-89)
  IPR010987 Glutathione S-transferase, C-terminal-like [PS50405] (73-213)
  IPR036249 Thioredoxin-like superfamily [SSF52833] (19-89)
  IPR036282 Glutathione S-transferase, C-terminal domain superfamily [SSF47616] (84-211)
  IPR040079 Glutathione transferase family [SFLDS00019] (19-188)
  IPR044627 Dehydroascorbate reductases DHAR1/2/3/4 [PTHR44420] (2-210)